Protein AF-0000000072588487 (afdb_homodimer)

Nearest PDB structures (foldseek):
  2af7-assembly1_A  TM=8.966E-01  e=2.565E-06  Methanothermobacter thermautotrophicus
  2af7-assembly1_F  TM=8.282E-01  e=1.168E-06  Methanothermobacter thermautotrophicus
  4g9q-assembly1_A  TM=7.204E-01  e=6.355E-03  Sinorhizobium meliloti 1021
  2qeu-assembly1_B  TM=5.763E-01  e=1.265E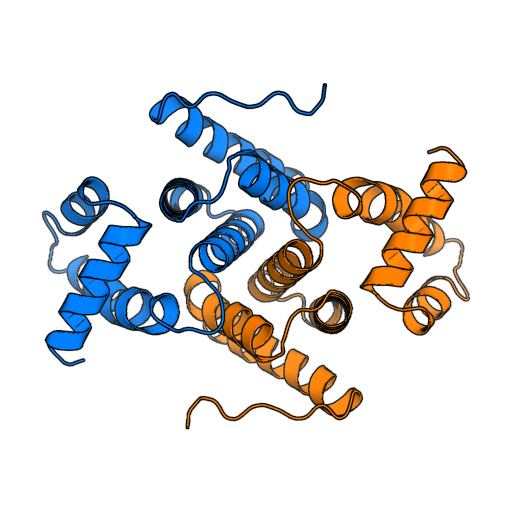-02  Paraburkholderia xenovorans LB400
  1vke-assembly1_A  TM=7.003E-01  e=1.629E-01  Thermotoga maritima MSB8

Radius of gyration: 19.4 Å; Cα contacts (8 Å, |Δi|>4): 344; chains: 2; bounding box: 48×56×44 Å

InterPro domains:
  IPR003779 Alkyl hydroperoxide reductase AhpD/CMD-like [PF02627] (36-118)
  IPR029032 AhpD-like [G3DSA:1.20.1290.10] (1-122)
  IPR029032 AhpD-like [SSF69118] (4-121)
  IPR052512 4-carboxymuconolactone decarboxylase/NDH-1 regulator [PTHR33570] (5-122)

Solvent-accessible surface area (backbone atoms only — not comparable to full-atom values): 13777 Å² total; per-residue (Å²): 130,55,69,67,44,44,53,50,4,49,51,44,42,30,59,38,57,30,61,68,53,49,52,55,70,66,43,88,60,44,90,78,53,38,61,55,55,51,46,41,36,47,61,39,29,36,36,62,70,62,49,71,70,52,56,64,31,60,51,26,50,26,49,40,26,26,26,32,44,70,62,39,53,75,61,33,36,53,38,49,54,16,15,43,63,45,66,42,48,70,57,36,52,47,45,45,42,58,50,28,29,81,79,45,31,57,69,29,22,53,50,38,50,53,36,50,48,53,46,38,59,76,67,65,57,85,75,82,72,75,89,104,131,55,69,68,44,43,53,50,3,50,52,45,41,29,60,36,58,30,62,70,52,49,52,56,71,65,42,89,60,44,91,77,52,37,61,55,56,50,47,42,36,46,62,40,28,36,36,65,70,62,48,70,70,53,55,65,34,59,51,26,49,26,49,42,25,26,26,32,45,70,62,38,52,75,63,34,38,53,38,50,54,17,16,45,64,44,67,42,49,71,57,37,52,47,47,45,42,57,50,28,29,79,80,44,31,58,69,30,22,54,51,40,50,53,35,49,48,52,48,38,60,75,68,65,57,84,77,83,73,75,88,105

pLDDT: mean 94.51, std 8.11, range [36.75, 98.94]

Structure (mmCIF, N/CA/C/O backbone):
data_AF-0000000072588487-model_v1
#
loop_
_entity.id
_entity.type
_entity.pdbx_description
1 polymer 'Carboxymuconolactone decarboxylase'
#
loop_
_atom_site.group_PDB
_atom_site.id
_atom_site.type_symbol
_atom_site.label_atom_id
_atom_site.label_alt_id
_atom_site.label_comp_id
_atom_site.label_asym_id
_atom_site.label_entity_id
_atom_site.label_seq_id
_atom_site.pdbx_PDB_ins_code
_atom_site.Cartn_x
_atom_site.Cartn_y
_atom_site.Cartn_z
_atom_site.occupancy
_atom_site.B_iso_or_equiv
_atom_site.auth_seq_id
_atom_site.auth_comp_id
_atom_site.auth_asym_id
_atom_site.auth_atom_id
_atom_site.pdbx_PDB_model_num
ATOM 1 N N . MET A 1 1 ? -20.844 16.938 9.508 1 68.81 1 MET A N 1
ATOM 2 C CA . MET A 1 1 ? -19.875 16.438 10.492 1 68.81 1 MET A CA 1
ATOM 3 C C . MET A 1 1 ? -20 17.219 11.797 1 68.81 1 MET A C 1
ATOM 5 O O . MET A 1 1 ? -20.031 18.453 11.789 1 68.81 1 MET A O 1
ATOM 9 N N . SER A 1 2 ? -20.156 16.484 12.875 1 80.38 2 SER A N 1
ATOM 10 C CA . SER A 1 2 ? -20.25 17.109 14.195 1 80.38 2 SER A CA 1
ATOM 11 C C . SER A 1 2 ? -18.938 17.781 14.578 1 80.38 2 SER A C 1
ATOM 13 O O . SER A 1 2 ? -17.891 17.531 13.969 1 80.38 2 SER A O 1
ATOM 15 N N . GLU A 1 3 ? -19.016 18.734 15.375 1 81.5 3 GLU A N 1
ATOM 16 C CA . GLU A 1 3 ? -17.812 19.375 15.914 1 81.5 3 GLU A CA 1
ATOM 17 C C . GLU A 1 3 ? -16.859 18.344 16.5 1 81.5 3 GLU A C 1
ATOM 19 O O . GLU A 1 3 ? -15.641 18.484 16.375 1 81.5 3 GLU A O 1
ATOM 24 N N . ALA A 1 4 ? -17.438 17.422 17.219 1 82.44 4 ALA A N 1
ATOM 25 C CA . ALA A 1 4 ? -16.641 16.359 17.812 1 82.44 4 ALA A CA 1
ATOM 26 C C . ALA A 1 4 ? -15.867 15.594 16.75 1 82.44 4 ALA A C 1
ATOM 28 O O . ALA A 1 4 ? -14.703 15.242 16.938 1 82.44 4 ALA A O 1
ATOM 29 N N . ASP A 1 5 ? -16.516 15.359 15.641 1 84.88 5 ASP A N 1
ATOM 30 C CA . ASP A 1 5 ? -15.883 14.664 14.531 1 84.88 5 ASP A CA 1
ATOM 31 C C . ASP A 1 5 ? -14.742 15.492 13.938 1 84.88 5 ASP A C 1
ATOM 33 O O . ASP A 1 5 ? -13.695 14.953 13.578 1 84.88 5 ASP A O 1
ATOM 37 N N . ARG A 1 6 ? -15.023 16.75 13.977 1 87.44 6 ARG A N 1
ATOM 38 C CA . ARG A 1 6 ? -14.008 17.656 13.445 1 87.44 6 ARG A CA 1
ATOM 39 C C . ARG A 1 6 ? -12.758 17.656 14.328 1 87.44 6 ARG A C 1
ATOM 41 O O . ARG A 1 6 ? -11.633 17.625 13.82 1 87.44 6 ARG A O 1
ATOM 48 N N . GLU A 1 7 ? -12.93 17.75 15.562 1 90.56 7 GLU A N 1
ATOM 49 C CA . GLU A 1 7 ? -11.82 17.766 16.516 1 90.56 7 GLU A CA 1
ATOM 50 C C . GLU A 1 7 ? -11.047 16.438 16.484 1 90.56 7 GLU A C 1
ATOM 52 O O . GLU A 1 7 ? -9.82 16.438 16.578 1 90.56 7 GLU A O 1
ATOM 57 N N . GLN A 1 8 ? -11.766 15.414 16.359 1 93.06 8 GLN A N 1
ATOM 58 C CA . GLN A 1 8 ? -11.117 14.109 16.312 1 93.06 8 GLN A CA 1
ATOM 59 C C . GLN A 1 8 ? -10.305 13.945 15.023 1 93.06 8 GLN A C 1
ATOM 61 O O . GLN A 1 8 ? -9.242 13.32 15.039 1 93.06 8 GLN A O 1
ATOM 66 N N . GLY A 1 9 ? -10.883 14.5 14 1 94.81 9 GLY A N 1
ATOM 67 C CA . GLY A 1 9 ? -10.141 14.484 12.75 1 94.81 9 GLY A CA 1
ATOM 68 C C . GLY A 1 9 ? -8.844 15.266 12.812 1 94.81 9 GLY A C 1
ATOM 69 O O . GLY A 1 9 ? -7.805 14.789 12.352 1 94.81 9 GLY A O 1
ATOM 70 N N . LYS A 1 10 ? -8.961 16.406 13.406 1 93.31 10 LYS A N 1
ATOM 71 C CA . LYS A 1 10 ? -7.766 17.234 13.578 1 93.31 10 LYS A CA 1
ATOM 72 C C . LYS A 1 10 ? -6.738 16.516 14.453 1 93.31 10 LYS A C 1
ATOM 74 O O . LYS A 1 10 ? -5.535 16.594 14.195 1 93.31 10 LYS A O 1
ATOM 79 N N . ALA A 1 11 ? -7.125 15.93 15.516 1 95.81 11 ALA A N 1
ATOM 80 C CA . ALA A 1 11 ? -6.238 15.211 16.422 1 95.81 11 ALA A CA 1
ATOM 81 C C . ALA A 1 11 ? -5.527 14.07 15.703 1 95.81 11 ALA A C 1
ATOM 83 O O . ALA A 1 11 ? -4.328 13.852 15.898 1 95.81 11 ALA A O 1
ATOM 84 N N . ARG A 1 12 ? -6.289 13.359 14.883 1 96.75 12 ARG A N 1
ATOM 85 C CA . ARG A 1 12 ? -5.707 12.25 14.125 1 96.75 12 ARG A CA 1
ATOM 86 C C . ARG A 1 12 ? -4.684 12.758 13.117 1 96.75 12 ARG A C 1
ATOM 88 O O . ARG A 1 12 ? -3.602 12.188 12.977 1 96.75 12 ARG A O 1
ATOM 95 N N . ARG A 1 13 ? -5.082 13.773 12.43 1 97.12 13 ARG A N 1
ATOM 96 C CA . ARG A 1 13 ? -4.156 14.375 11.484 1 97.12 13 ARG A CA 1
ATOM 97 C C . ARG A 1 13 ? -2.859 14.789 12.172 1 97.12 13 ARG A C 1
ATOM 99 O O . ARG A 1 13 ? -1.768 14.516 11.664 1 97.12 13 ARG A O 1
ATOM 106 N N . THR A 1 14 ? -2.963 15.398 13.312 1 96.56 14 THR A N 1
ATOM 107 C CA . THR A 1 14 ? -1.807 15.852 14.078 1 96.56 14 THR A CA 1
ATOM 108 C C . THR A 1 14 ? -0.963 14.664 14.539 1 96.56 14 THR A C 1
ATOM 110 O O . THR A 1 14 ? 0.268 14.719 14.5 1 96.56 14 THR A O 1
ATOM 113 N N . GLN A 1 15 ? -1.608 13.656 14.961 1 97 15 GLN A N 1
ATOM 114 C CA . GLN A 1 15 ? -0.914 12.445 15.391 1 97 15 GLN A CA 1
ATOM 115 C C . GLN A 1 15 ? -0.082 11.859 14.258 1 97 15 GLN A C 1
ATOM 117 O O . GLN A 1 15 ? 1.057 11.438 14.469 1 97 15 GLN A O 1
ATOM 122 N N . VAL A 1 16 ? -0.58 11.812 13.102 1 96.94 16 VAL A N 1
ATOM 123 C CA . VAL A 1 16 ? 0.06 11.164 11.961 1 96.94 16 VAL A CA 1
ATOM 124 C C . VAL A 1 16 ? 1.069 12.109 11.32 1 96.94 16 VAL A C 1
ATOM 126 O O . VAL A 1 16 ? 2.223 11.742 11.094 1 96.94 16 VAL A O 1
ATOM 129 N N . MET A 1 17 ? 0.646 13.32 11.086 1 96.31 17 MET A N 1
ATOM 130 C CA . MET A 1 17 ? 1.438 14.211 10.234 1 96.31 17 MET A CA 1
ATOM 131 C C . MET A 1 17 ? 2.35 15.094 11.078 1 96.31 17 MET A C 1
ATOM 133 O O . MET A 1 17 ? 3.283 15.703 10.555 1 96.31 17 MET A O 1
ATOM 137 N N . GLY A 1 18 ? 2.031 15.344 12.406 1 95.69 18 GLY A N 1
ATOM 138 C CA . GLY A 1 18 ? 2.82 16.188 13.289 1 95.69 18 GLY A CA 1
ATOM 139 C C . GLY A 1 18 ? 2.248 17.578 13.453 1 95.69 18 GLY A C 1
ATOM 140 O O . GLY A 1 18 ? 1.646 18.125 12.523 1 95.69 18 GLY A O 1
ATOM 141 N N . ASP A 1 19 ? 2.566 18.141 14.578 1 95.25 19 ASP A N 1
ATOM 142 C CA . ASP A 1 19 ? 2.006 19.438 14.953 1 95.25 19 ASP A CA 1
ATOM 143 C C . ASP A 1 19 ? 2.441 20.531 13.984 1 95.25 19 ASP A C 1
ATOM 145 O O . ASP A 1 19 ? 1.614 21.312 13.508 1 95.25 19 ASP A O 1
ATOM 149 N N . ALA A 1 20 ? 3.686 20.594 13.719 1 93.38 20 ALA A N 1
ATOM 150 C CA . ALA A 1 20 ? 4.227 21.672 12.891 1 93.38 20 ALA A CA 1
ATOM 151 C C . ALA A 1 20 ? 3.611 21.656 11.5 1 93.38 20 ALA A C 1
ATOM 153 O O . ALA A 1 20 ? 3.256 22.703 10.961 1 93.38 20 ALA A O 1
ATOM 154 N N . PHE A 1 21 ? 3.51 20.516 10.977 1 92.06 21 PHE A N 1
ATOM 155 C CA . PHE A 1 21 ? 2.914 20.391 9.648 1 92.06 21 PHE A CA 1
ATOM 156 C C . PHE A 1 21 ? 1.468 20.859 9.656 1 92.06 21 PHE A C 1
ATOM 158 O O . PHE A 1 21 ? 1.06 21.641 8.789 1 92.06 21 PHE A O 1
ATOM 165 N N . VAL A 1 22 ? 0.685 20.375 10.633 1 93.75 22 VAL A N 1
ATOM 166 C CA . VAL A 1 22 ? -0.737 20.703 10.688 1 93.75 22 VAL A CA 1
ATOM 167 C C . VAL A 1 22 ? -0.917 22.203 10.883 1 93.75 22 VAL A C 1
ATOM 169 O O . VAL A 1 22 ? -1.786 22.812 10.258 1 93.75 22 VAL A O 1
ATOM 172 N N . GLU A 1 23 ? -0.152 22.766 11.719 1 92.94 23 GLU A N 1
ATOM 173 C CA . GLU A 1 23 ? -0.205 24.219 11.93 1 92.94 23 GLU A CA 1
ATOM 174 C C . GLU A 1 23 ? 0.058 24.969 10.633 1 92.94 23 GLU A C 1
ATOM 176 O O . GLU A 1 23 ? -0.642 25.938 10.32 1 92.94 23 GLU A O 1
ATOM 181 N N . ARG A 1 24 ? 1.016 24.578 9.969 1 91.12 24 ARG A N 1
ATOM 182 C CA . ARG A 1 24 ? 1.352 25.234 8.703 1 91.12 24 ARG A CA 1
ATOM 183 C C . ARG A 1 24 ? 0.234 25.047 7.68 1 91.12 24 ARG A C 1
ATOM 185 O O . ARG A 1 24 ? -0.122 25.984 6.969 1 91.12 24 ARG A O 1
ATOM 192 N N . ALA A 1 25 ? -0.268 23.844 7.574 1 89.56 25 ALA A N 1
ATOM 193 C CA . ALA A 1 25 ? -1.321 23.516 6.613 1 89.56 25 ALA A CA 1
ATOM 194 C C . ALA A 1 25 ? -2.584 24.328 6.898 1 89.56 25 ALA A C 1
ATOM 196 O O . ALA A 1 25 ? -3.322 24.688 5.977 1 89.56 25 ALA A O 1
ATOM 197 N N . MET A 1 26 ? -2.773 24.672 8.148 1 90.44 26 MET A N 1
ATOM 198 C CA . MET A 1 26 ? -4.016 25.312 8.555 1 90.44 26 MET A CA 1
ATOM 199 C C . MET A 1 26 ? -3.816 26.812 8.719 1 90.44 26 MET A C 1
ATOM 201 O O . MET A 1 26 ? -4.777 27.547 8.961 1 90.44 26 MET A O 1
ATOM 205 N N . SER A 1 27 ? -2.602 27.109 8.438 1 88.88 27 SER A N 1
ATOM 206 C CA . SER A 1 27 ? -2.307 28.531 8.578 1 88.88 27 SER A CA 1
ATOM 207 C C . SER A 1 27 ? -2.541 29.281 7.27 1 88.88 27 SER A C 1
ATOM 209 O O . SER A 1 27 ? -2.348 28.719 6.188 1 88.88 27 SER A O 1
ATOM 211 N N . ASP A 1 28 ? -3.016 30.438 7.305 1 88.12 28 ASP A N 1
ATOM 212 C CA . ASP A 1 28 ? -3.127 31.391 6.203 1 88.12 28 ASP A CA 1
ATOM 213 C C . ASP A 1 28 ? -4.02 30.844 5.09 1 88.12 28 ASP A C 1
ATOM 215 O O . ASP A 1 28 ? -3.711 31 3.908 1 88.12 28 ASP A O 1
ATOM 219 N N . LEU A 1 29 ? -4.906 30.047 5.461 1 91.94 29 LEU A N 1
ATOM 220 C CA . LEU A 1 29 ? -5.887 29.578 4.484 1 91.94 29 LEU A CA 1
ATOM 221 C C . LEU A 1 29 ? -6.723 30.734 3.957 1 91.94 29 LEU A C 1
ATOM 223 O O . LEU A 1 29 ? -7.047 31.672 4.703 1 91.94 29 LEU A O 1
ATOM 227 N N . ASP A 1 30 ? -7.008 30.641 2.605 1 94.81 30 ASP A N 1
ATOM 228 C CA . ASP A 1 30 ? -7.902 31.609 1.993 1 94.81 30 ASP A CA 1
ATOM 229 C C . ASP A 1 30 ? -9.156 30.938 1.44 1 94.81 30 ASP A C 1
ATOM 231 O O . ASP A 1 30 ? -9.383 29.75 1.677 1 94.81 30 ASP A O 1
ATOM 235 N N . GLY A 1 31 ? -9.984 31.828 0.808 1 94.44 31 GLY A N 1
ATOM 236 C CA . GLY A 1 31 ? -11.258 31.328 0.322 1 94.44 31 GLY A CA 1
ATOM 237 C C . GLY A 1 31 ? -11.117 30.234 -0.723 1 94.44 31 GLY A C 1
ATOM 238 O O . GLY A 1 31 ? -12.055 29.469 -0.968 1 94.44 31 GLY A O 1
ATOM 239 N N . PHE A 1 32 ? -10.008 30.203 -1.312 1 95.69 32 PHE A N 1
ATOM 240 C CA . PHE A 1 32 ? -9.766 29.188 -2.322 1 95.69 32 PHE A CA 1
ATOM 241 C C . PHE A 1 32 ? -9.273 27.891 -1.677 1 95.69 32 PHE A C 1
ATOM 243 O O . PHE A 1 32 ? -9.727 26.812 -2.029 1 95.69 32 PHE A O 1
ATOM 250 N N . SER A 1 33 ? -8.367 27.938 -0.734 1 94.62 33 SER A N 1
ATOM 251 C CA . SER A 1 33 ? -7.711 26.766 -0.17 1 94.62 33 SER A CA 1
ATOM 252 C C . SER A 1 33 ? -8.484 26.219 1.029 1 94.62 33 SER A C 1
ATOM 254 O O . SER A 1 33 ? -8.391 25.031 1.35 1 94.62 33 SER A O 1
ATOM 256 N N . ARG A 1 34 ? -9.188 26.922 1.646 1 94.88 34 ARG A N 1
ATOM 257 C CA . ARG A 1 34 ? -9.875 26.547 2.877 1 94.88 34 ARG A CA 1
ATOM 258 C C . ARG A 1 34 ? -10.836 25.391 2.635 1 94.88 34 ARG A C 1
ATOM 260 O O . ARG A 1 34 ? -10.852 24.4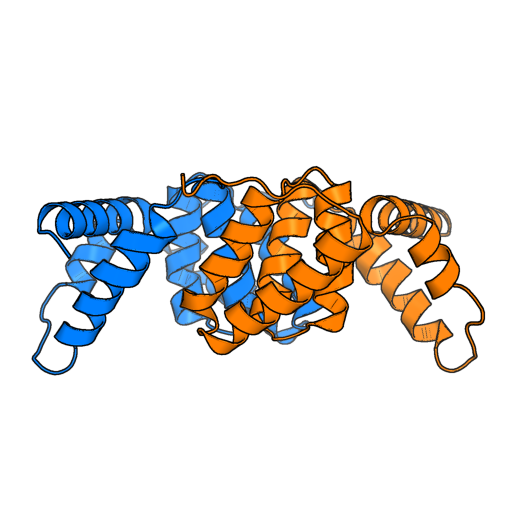22 3.396 1 94.88 34 ARG A O 1
ATOM 267 N N . PRO A 1 35 ? -11.633 25.453 1.561 1 94.31 35 PRO A N 1
ATOM 268 C CA . PRO A 1 35 ? -12.562 24.344 1.371 1 94.31 35 PRO A CA 1
ATOM 269 C C . PRO A 1 35 ? -11.859 23 1.235 1 94.31 35 PRO A C 1
ATOM 271 O O . PRO A 1 35 ? -12.375 21.969 1.693 1 94.31 35 PRO A O 1
ATOM 274 N N . LEU A 1 36 ? -10.727 22.984 0.61 1 95.06 36 LEU A N 1
ATOM 275 C CA . LEU A 1 36 ? -9.984 21.734 0.466 1 95.06 36 LEU A CA 1
ATOM 276 C C . LEU A 1 36 ? -9.523 21.219 1.824 1 95.06 36 LEU A C 1
ATOM 278 O O . LEU A 1 36 ? -9.711 20.031 2.143 1 95.06 36 LEU A O 1
ATOM 282 N N . GLN A 1 37 ? -8.906 22.031 2.541 1 94.56 37 GLN A N 1
ATOM 283 C CA . GLN A 1 37 ? -8.406 21.609 3.842 1 94.56 37 GLN A CA 1
ATOM 284 C C . GLN A 1 37 ? -9.547 21.172 4.754 1 94.56 37 GLN A C 1
ATOM 286 O O . GLN A 1 37 ? -9.406 20.203 5.508 1 94.56 37 GLN A O 1
ATOM 291 N N . ASP A 1 38 ? -10.633 21.812 4.648 1 92.69 38 ASP A N 1
ATOM 292 C CA . ASP A 1 38 ? -11.82 21.406 5.398 1 92.69 38 ASP A CA 1
ATOM 293 C C . ASP A 1 38 ? -12.297 20.031 4.965 1 92.69 38 ASP A C 1
ATOM 295 O O . ASP A 1 38 ? -12.641 19.188 5.805 1 92.69 38 ASP A O 1
ATOM 299 N N . TRP A 1 39 ? -12.344 19.875 3.729 1 93.5 39 TRP A N 1
ATOM 300 C CA . TRP A 1 39 ? -12.758 18.578 3.182 1 93.5 39 TRP A CA 1
ATOM 301 C C . TRP A 1 39 ? -11.828 17.469 3.648 1 93.5 39 TRP A C 1
ATOM 303 O O . TRP A 1 39 ? -12.289 16.406 4.09 1 93.5 39 TRP A O 1
ATOM 313 N N . LEU A 1 40 ? -10.547 17.656 3.57 1 95 40 LEU A N 1
ATOM 314 C CA . LEU A 1 40 ? -9.562 16.656 4.004 1 95 40 LEU A CA 1
ATOM 315 C C . LEU A 1 40 ? -9.742 16.328 5.48 1 95 40 LEU A C 1
ATOM 317 O O . LEU A 1 40 ? -9.742 15.156 5.863 1 95 40 LEU A O 1
ATOM 321 N N . 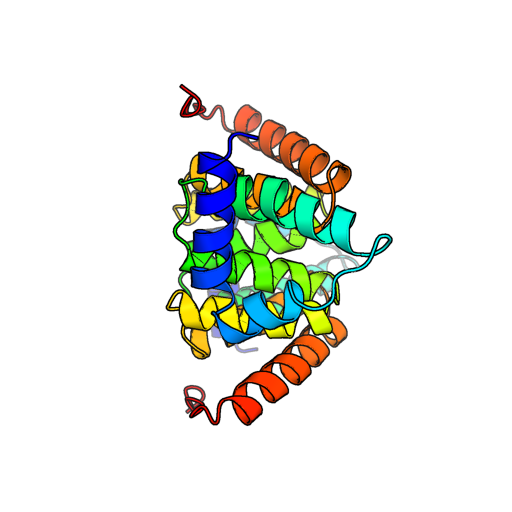ASN A 1 41 ? -9.844 17.312 6.246 1 93.5 41 ASN A N 1
ATOM 322 C CA . ASN A 1 41 ? -10.008 17.094 7.684 1 93.5 41 ASN A CA 1
ATOM 323 C C . ASN A 1 41 ? -11.25 16.266 7.992 1 93.5 41 ASN A C 1
ATOM 325 O O . ASN A 1 41 ? -11.203 15.367 8.844 1 93.5 41 ASN A O 1
ATOM 329 N N . GLU A 1 42 ? -12.227 16.562 7.285 1 92.94 42 GLU A N 1
ATOM 330 C CA . GLU A 1 42 ? -13.492 15.891 7.551 1 92.94 42 GLU A CA 1
ATOM 331 C C . GLU A 1 42 ? -13.5 14.484 6.949 1 92.94 42 GLU A C 1
ATOM 333 O O . GLU A 1 42 ? -13.836 13.516 7.633 1 92.94 42 GLU A O 1
ATOM 338 N N . HIS A 1 43 ? -13.102 14.367 5.703 1 92.69 43 HIS A N 1
ATOM 339 C CA . HIS A 1 43 ? -13.414 13.156 4.957 1 92.69 43 HIS A CA 1
ATOM 340 C C . HIS A 1 43 ? -12.203 12.227 4.895 1 92.69 43 HIS A C 1
ATOM 342 O O . HIS A 1 43 ? -12.344 11.031 4.629 1 92.69 43 HIS A O 1
ATOM 348 N N . ALA A 1 44 ? -11.055 12.734 5.137 1 96.06 44 ALA A N 1
ATOM 349 C CA . ALA A 1 44 ? -9.883 11.875 5.203 1 96.06 44 ALA A CA 1
ATOM 350 C C . ALA A 1 44 ? -9.5 11.578 6.652 1 96.06 44 ALA A C 1
ATOM 352 O O . ALA A 1 44 ? -9.672 10.453 7.125 1 96.06 44 ALA A O 1
ATOM 353 N N . TRP A 1 45 ? -9.203 12.641 7.344 1 97.06 45 TRP A N 1
ATOM 354 C CA . TRP A 1 45 ? -8.641 12.492 8.68 1 97.06 45 TRP A CA 1
ATOM 355 C C . TRP A 1 45 ? -9.742 12.195 9.695 1 97.06 45 TRP A C 1
ATOM 357 O O . TRP A 1 45 ? -9.523 11.461 10.664 1 97.06 45 TRP A O 1
ATOM 367 N N . GLY A 1 46 ? -10.891 12.711 9.492 1 95.12 46 GLY A N 1
ATOM 368 C CA . GLY A 1 46 ? -12.016 12.492 10.383 1 95.12 46 GLY A CA 1
ATOM 369 C C . GLY A 1 46 ? -12.82 11.25 10.047 1 95.12 46 GLY A C 1
ATOM 370 O O . GLY A 1 46 ? -13.742 10.883 10.773 1 95.12 46 GLY A O 1
ATOM 371 N N . SER A 1 47 ? -12.516 10.555 9.008 1 94.19 47 SER A N 1
ATOM 372 C CA . SER A 1 47 ? -13.281 9.398 8.555 1 94.19 47 SER A CA 1
ATOM 373 C C . SER A 1 47 ? -12.383 8.18 8.383 1 94.19 47 SER A C 1
ATOM 375 O O . SER A 1 47 ? -12.07 7.484 9.352 1 94.19 47 SER A O 1
ATOM 377 N N . THR A 1 48 ? -11.75 8.008 7.184 1 94.81 48 THR A N 1
ATOM 378 C CA . THR A 1 48 ? -11.023 6.781 6.875 1 94.81 48 THR A CA 1
ATOM 379 C C . THR A 1 48 ? -9.828 6.605 7.805 1 94.81 48 THR A C 1
ATOM 381 O O . THR A 1 48 ? -9.539 5.492 8.242 1 94.81 48 THR A O 1
ATOM 384 N N . TRP A 1 49 ? -9.148 7.613 8.148 1 97.5 49 TRP A N 1
ATOM 385 C CA . TRP A 1 49 ? -7.953 7.531 8.984 1 97.5 49 TRP A CA 1
ATOM 386 C C . TRP A 1 49 ? -8.32 7.195 10.422 1 97.5 49 TRP A C 1
ATOM 388 O O . TRP A 1 49 ? -7.453 6.848 11.227 1 97.5 49 TRP A O 1
ATOM 398 N N . ARG A 1 50 ? -9.547 7.254 10.766 1 95.62 50 ARG A N 1
ATOM 399 C CA . ARG A 1 50 ? -9.977 6.945 12.125 1 95.62 50 ARG A CA 1
ATOM 400 C C . ARG A 1 50 ? -10.555 5.535 12.211 1 95.62 50 ARG A C 1
ATOM 402 O O . ARG A 1 50 ? -10.852 5.047 13.305 1 95.62 50 ARG A O 1
ATOM 409 N N . ARG A 1 51 ? -10.797 4.957 11.109 1 94.88 51 ARG A N 1
ATOM 410 C CA . ARG A 1 51 ? -11.375 3.621 11.109 1 94.88 51 ARG A CA 1
ATOM 411 C C . ARG A 1 51 ? -10.414 2.604 11.719 1 94.88 51 ARG A C 1
ATOM 413 O O . ARG A 1 51 ? -9.195 2.725 11.57 1 94.88 51 ARG A O 1
ATOM 420 N N . GLY A 1 52 ? -11.016 1.623 12.297 1 94.38 52 GLY A N 1
ATOM 421 C CA . GLY A 1 52 ? -10.234 0.49 12.766 1 94.38 52 GLY A CA 1
ATOM 422 C C . GLY A 1 52 ? -10.008 -0.559 11.688 1 94.38 52 GLY A C 1
ATOM 423 O O . GLY A 1 52 ? -10.164 -0.28 10.5 1 94.38 52 GLY A O 1
ATOM 424 N N . GLY A 1 53 ? -9.562 -1.819 12.133 1 94.44 53 GLY A N 1
ATOM 425 C CA . GLY A 1 53 ? -9.328 -2.916 11.211 1 94.44 53 GLY A CA 1
ATOM 426 C C . GLY A 1 53 ? -7.863 -3.102 10.859 1 94.44 53 GLY A C 1
ATOM 427 O O . GLY A 1 53 ? -7.402 -4.227 10.664 1 94.44 53 GLY A O 1
ATOM 428 N N . ILE A 1 54 ? -7.211 -1.965 10.641 1 96.44 54 ILE A N 1
ATOM 429 C CA . ILE A 1 54 ? -5.758 -2.01 10.547 1 96.44 54 ILE A CA 1
ATOM 430 C C . ILE A 1 54 ? -5.148 -0.942 11.445 1 96.44 54 ILE A C 1
ATOM 432 O O . ILE A 1 54 ? -5.758 0.104 11.688 1 96.44 54 ILE A O 1
ATOM 436 N N . ASP A 1 55 ? -3.984 -1.243 11.992 1 97.75 55 ASP A N 1
ATOM 437 C CA . ASP A 1 55 ? -3.332 -0.273 12.867 1 97.75 55 ASP A CA 1
ATOM 438 C C . ASP A 1 55 ? -2.732 0.876 12.062 1 97.75 55 ASP A C 1
ATOM 440 O O . ASP A 1 55 ? -2.619 0.79 10.836 1 97.75 55 ASP A O 1
ATOM 444 N N . LEU A 1 56 ? -2.324 1.933 12.719 1 98.19 56 LEU A N 1
ATOM 445 C CA . LEU A 1 56 ? -1.87 3.154 12.062 1 98.19 56 LEU A CA 1
ATOM 446 C C . LEU A 1 56 ? -0.573 2.91 11.305 1 98.19 56 LEU A C 1
ATOM 448 O O . LEU A 1 56 ? -0.352 3.502 10.242 1 98.19 56 LEU A O 1
ATOM 452 N N . LYS A 1 57 ? 0.316 2.1 11.867 1 98.56 57 LYS A N 1
ATOM 453 C CA . LYS A 1 57 ? 1.571 1.805 11.18 1 98.56 57 LYS A CA 1
ATOM 454 C C . LYS A 1 57 ? 1.317 1.148 9.828 1 98.56 57 LYS A C 1
ATOM 456 O O . LYS A 1 57 ? 1.855 1.587 8.812 1 98.56 57 LYS A O 1
ATOM 461 N N . THR A 1 58 ? 0.46 0.129 9.828 1 98.69 58 THR A N 1
ATOM 462 C CA . THR A 1 58 ? 0.127 -0.569 8.594 1 98.69 58 THR A CA 1
ATOM 463 C C . THR A 1 58 ? -0.582 0.366 7.617 1 98.69 58 THR A C 1
ATOM 465 O O . THR A 1 58 ? -0.292 0.358 6.418 1 98.69 58 THR A O 1
ATOM 468 N N . ARG A 1 59 ? -1.484 1.167 8.133 1 98.81 59 ARG A N 1
ATOM 469 C CA . ARG A 1 59 ? -2.189 2.123 7.289 1 98.81 59 ARG A CA 1
ATOM 470 C C . ARG A 1 59 ? -1.213 3.094 6.629 1 98.81 59 ARG A C 1
ATOM 472 O O . ARG A 1 59 ? -1.33 3.387 5.438 1 98.81 59 ARG A O 1
ATOM 479 N N . SER A 1 60 ? -0.269 3.566 7.371 1 98.88 60 SER A N 1
ATOM 480 C CA . SER A 1 60 ? 0.738 4.48 6.84 1 98.88 60 SER A CA 1
ATOM 481 C C . SER A 1 60 ? 1.597 3.799 5.781 1 98.88 60 SER A C 1
ATOM 483 O O . SER A 1 60 ? 1.912 4.398 4.75 1 98.88 60 SER A O 1
ATOM 485 N N . LEU A 1 61 ? 1.987 2.559 6.059 1 98.88 61 LEU A N 1
ATOM 486 C CA . LEU A 1 61 ? 2.793 1.835 5.082 1 98.88 61 LEU A CA 1
ATOM 487 C C . LEU A 1 61 ? 2.021 1.638 3.779 1 98.88 61 LEU A C 1
ATOM 489 O O . LEU A 1 61 ? 2.58 1.793 2.691 1 98.88 61 LEU A O 1
ATOM 493 N N . CYS A 1 62 ? 0.755 1.318 3.852 1 98.88 62 CYS A N 1
ATOM 494 C CA . CYS A 1 62 ? -0.085 1.188 2.666 1 98.88 62 CYS A CA 1
ATOM 495 C C . CYS A 1 62 ? -0.207 2.518 1.935 1 98.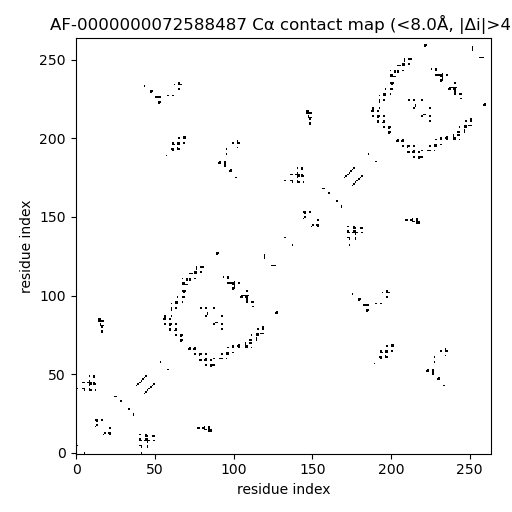88 62 CYS A C 1
ATOM 497 O O . CYS A 1 62 ? -0.237 2.555 0.703 1 98.88 62 CYS A O 1
ATOM 499 N N . THR A 1 63 ? -0.339 3.613 2.686 1 98.88 63 THR A N 1
ATOM 500 C CA . THR A 1 63 ? -0.387 4.941 2.082 1 98.88 63 THR A CA 1
ATOM 501 C C . THR A 1 63 ? 0.885 5.219 1.285 1 98.88 63 THR A C 1
ATOM 503 O O . THR A 1 63 ? 0.82 5.645 0.13 1 98.88 63 THR A O 1
ATOM 506 N N . CYS A 1 64 ? 2.035 4.902 1.914 1 98.94 64 CYS A N 1
ATOM 507 C CA . CYS A 1 6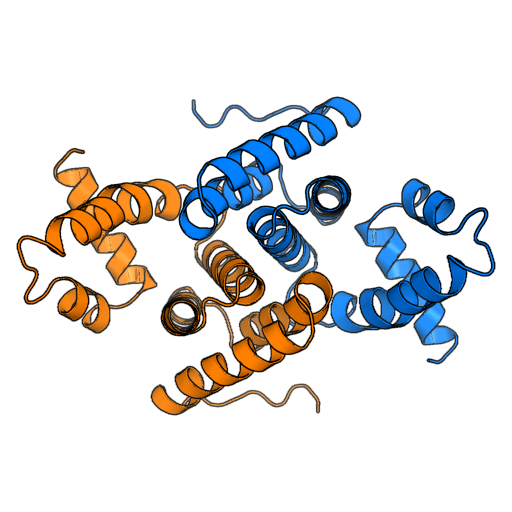4 ? 3.311 5.094 1.232 1 98.94 64 CYS A CA 1
ATOM 508 C C . CYS A 1 64 ? 3.387 4.246 -0.032 1 98.94 64 CYS A C 1
ATOM 510 O O . CYS A 1 64 ? 3.883 4.703 -1.062 1 98.94 64 CYS A O 1
ATOM 512 N N . ALA A 1 65 ? 2.908 3.039 0.075 1 98.88 65 ALA A N 1
ATOM 513 C CA . ALA A 1 65 ? 2.883 2.146 -1.081 1 98.88 65 ALA A CA 1
ATOM 514 C C . ALA A 1 65 ? 2.078 2.754 -2.227 1 98.88 65 ALA A C 1
ATOM 516 O O . ALA A 1 65 ? 2.537 2.777 -3.371 1 98.88 65 ALA A O 1
ATOM 517 N N . MET A 1 66 ? 0.89 3.262 -1.937 1 98.88 66 MET A N 1
ATOM 518 C CA . MET A 1 66 ? 0.036 3.857 -2.961 1 98.88 66 MET A CA 1
ATOM 519 C C . MET A 1 66 ? 0.704 5.078 -3.584 1 98.88 66 MET A C 1
ATOM 521 O O . MET A 1 66 ? 0.716 5.23 -4.805 1 98.88 66 MET A O 1
ATOM 525 N N . LEU A 1 67 ? 1.23 5.914 -2.762 1 98.88 67 LEU A N 1
ATOM 526 C CA . LEU A 1 67 ? 1.812 7.168 -3.229 1 98.88 67 LEU A CA 1
ATOM 527 C C . LEU A 1 67 ? 3.053 6.906 -4.078 1 98.88 67 LEU A C 1
ATOM 529 O O . LEU A 1 67 ? 3.283 7.594 -5.074 1 98.88 67 LEU A O 1
ATOM 533 N N . ALA A 1 68 ? 3.861 5.926 -3.67 1 98.81 68 ALA A N 1
ATOM 534 C CA . ALA A 1 68 ? 5.012 5.535 -4.48 1 98.81 68 ALA A CA 1
ATOM 535 C C . ALA A 1 68 ? 4.566 5.016 -5.844 1 98.81 68 ALA A C 1
ATOM 537 O O . ALA A 1 68 ? 5.117 5.406 -6.875 1 98.81 68 ALA A O 1
ATOM 538 N N . ALA A 1 69 ? 3.615 4.188 -5.836 1 98.62 69 ALA A N 1
ATOM 539 C CA . ALA A 1 69 ? 3.135 3.578 -7.074 1 98.62 69 ALA A CA 1
ATOM 540 C C . ALA A 1 69 ? 2.555 4.629 -8.016 1 98.62 69 ALA A C 1
ATOM 542 O O . ALA A 1 69 ? 2.68 4.52 -9.234 1 98.62 69 ALA A O 1
ATOM 543 N N . LEU A 1 70 ? 1.937 5.656 -7.477 1 98.38 70 LEU A N 1
ATOM 544 C CA . LEU A 1 70 ? 1.25 6.684 -8.25 1 98.38 70 LEU A CA 1
ATOM 545 C C . LEU A 1 70 ? 2.213 7.797 -8.648 1 98.38 70 LEU A C 1
ATOM 547 O O . LEU A 1 70 ? 1.852 8.688 -9.414 1 98.38 70 LEU A O 1
ATOM 551 N N . GLY A 1 71 ? 3.396 7.828 -8.07 1 97.81 71 GLY A N 1
ATOM 552 C CA . GLY A 1 71 ? 4.379 8.859 -8.375 1 97.81 71 GLY A CA 1
ATOM 553 C C . GLY A 1 71 ? 4.051 10.195 -7.742 1 97.81 71 GLY A C 1
ATOM 554 O O . GLY A 1 71 ? 4.262 11.242 -8.359 1 97.81 71 GLY A O 1
ATOM 555 N N . ARG A 1 72 ? 3.447 10.141 -6.547 1 97.69 72 ARG A N 1
ATOM 556 C CA . ARG A 1 72 ? 3.115 11.359 -5.82 1 97.69 72 ARG A CA 1
ATOM 557 C C . ARG A 1 72 ? 4.211 11.711 -4.816 1 97.69 72 ARG A C 1
ATOM 559 O O . ARG A 1 72 ? 3.994 11.648 -3.605 1 97.69 72 ARG A O 1
ATOM 566 N N . GLY A 1 73 ? 5.289 12.211 -5.293 1 96.56 73 GLY A N 1
ATOM 567 C CA . GLY A 1 73 ? 6.516 12.352 -4.527 1 96.56 73 GLY A CA 1
ATOM 568 C C . GLY A 1 73 ? 6.406 13.359 -3.398 1 96.56 73 GLY A C 1
ATOM 569 O O . GLY A 1 73 ? 6.84 13.094 -2.275 1 96.56 73 GLY A O 1
ATOM 570 N N . HIS A 1 74 ? 5.887 14.5 -3.693 1 95.44 74 HIS A N 1
ATOM 571 C CA . HIS A 1 74 ? 5.758 15.531 -2.67 1 95.44 74 HIS A CA 1
ATOM 572 C C . HIS A 1 74 ? 4.887 15.047 -1.513 1 95.44 74 HIS A C 1
ATOM 574 O O . HIS A 1 74 ? 5.238 15.234 -0.346 1 95.44 74 HIS A O 1
ATOM 580 N N . GLU A 1 75 ? 3.768 14.438 -1.83 1 97.56 75 GLU A N 1
ATOM 581 C CA . GLU A 1 75 ? 2.889 13.883 -0.804 1 97.56 75 GLU A CA 1
ATOM 582 C C . GLU A 1 75 ? 3.559 12.727 -0.07 1 97.56 75 GLU A C 1
ATOM 584 O O . GLU A 1 75 ? 3.387 12.57 1.141 1 97.56 75 GLU A O 1
ATOM 589 N N . LEU A 1 76 ? 4.328 11.953 -0.82 1 98.69 76 LEU A N 1
ATOM 590 C CA . LEU A 1 76 ? 5 10.797 -0.236 1 98.69 76 LEU A CA 1
ATOM 591 C C . LEU A 1 76 ? 5.93 11.219 0.894 1 98.69 76 LEU A C 1
ATOM 593 O O . LEU A 1 76 ? 6 10.555 1.93 1 98.69 76 LEU A O 1
ATOM 597 N N . LYS A 1 77 ? 6.625 12.352 0.773 1 98.38 77 LYS A N 1
ATOM 598 C CA . LYS A 1 77 ? 7.527 12.812 1.823 1 98.38 77 LYS A CA 1
ATOM 599 C C . LYS A 1 77 ? 6.781 13.008 3.143 1 98.38 77 LYS A C 1
ATOM 601 O O . LYS A 1 77 ? 7.246 12.555 4.191 1 98.38 77 LYS A O 1
ATOM 606 N N . GLY A 1 78 ? 5.656 13.648 3.104 1 97.81 78 GLY A N 1
ATOM 607 C CA . GLY A 1 78 ? 4.855 13.844 4.301 1 97.81 78 GLY A CA 1
ATOM 608 C C . GLY A 1 78 ? 4.395 12.539 4.926 1 97.81 78 GLY A C 1
ATOM 609 O O . GLY A 1 78 ? 4.402 12.391 6.148 1 97.81 78 GLY A O 1
ATOM 610 N N . HIS A 1 79 ? 4.035 11.602 4.137 1 98.75 79 HIS A N 1
ATOM 611 C CA . HIS A 1 79 ? 3.482 10.359 4.664 1 98.75 79 HIS A CA 1
ATOM 612 C C . HIS A 1 79 ? 4.59 9.406 5.102 1 98.75 79 HIS A C 1
ATOM 614 O O . HIS A 1 79 ? 4.352 8.492 5.895 1 98.75 79 HIS A O 1
ATOM 620 N N . ILE A 1 80 ? 5.805 9.57 4.578 1 98.75 80 ILE A N 1
ATOM 621 C CA . ILE A 1 80 ? 6.941 8.859 5.164 1 98.75 80 ILE A CA 1
ATOM 622 C C . ILE A 1 80 ? 7.16 9.336 6.598 1 98.75 80 ILE A C 1
ATOM 624 O O . ILE A 1 80 ? 7.328 8.523 7.508 1 98.75 80 ILE A O 1
ATOM 628 N N . ARG A 1 81 ? 7.141 10.656 6.84 1 98.44 81 ARG A N 1
ATOM 629 C CA . ARG A 1 81 ? 7.207 11.18 8.203 1 98.44 81 ARG A CA 1
ATOM 630 C C . ARG A 1 81 ? 6.066 10.633 9.055 1 98.44 81 ARG A C 1
ATOM 632 O O . ARG A 1 81 ? 6.27 10.266 10.211 1 98.44 81 ARG A O 1
ATOM 639 N N . GLY A 1 82 ? 4.883 10.633 8.461 1 98.38 82 GLY A N 1
ATOM 640 C CA . GLY A 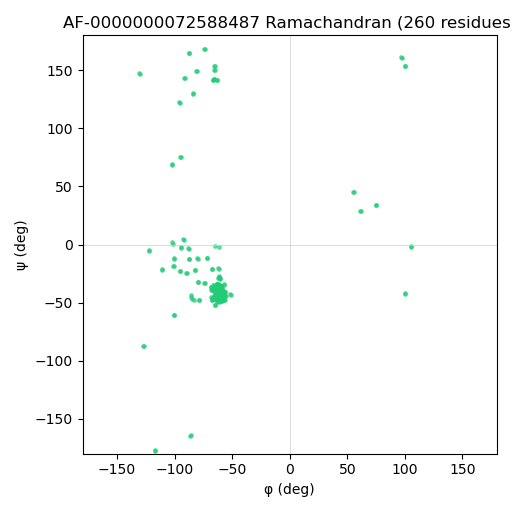1 82 ? 3.73 10.078 9.156 1 98.38 82 GLY A CA 1
ATOM 641 C C . GLY A 1 82 ? 3.914 8.625 9.555 1 98.38 82 GLY A C 1
ATOM 642 O O . GLY A 1 82 ? 3.537 8.227 10.656 1 98.38 82 GLY A O 1
ATOM 643 N N . ALA A 1 83 ? 4.465 7.836 8.609 1 98.75 83 ALA A N 1
ATOM 644 C CA . ALA A 1 83 ? 4.734 6.434 8.898 1 98.75 83 ALA A CA 1
ATOM 645 C C . ALA A 1 83 ? 5.707 6.289 10.07 1 98.75 83 ALA A C 1
ATOM 647 O O . ALA A 1 83 ? 5.508 5.453 10.953 1 98.75 83 ALA A O 1
ATOM 648 N N . LEU A 1 84 ? 6.746 7.09 10.07 1 98.44 84 LEU A N 1
ATOM 649 C CA . LEU A 1 84 ? 7.699 7.102 11.172 1 98.44 84 LEU A CA 1
ATOM 650 C C . LEU A 1 84 ? 7.012 7.469 12.484 1 98.44 84 LEU A C 1
ATOM 652 O O . LEU A 1 84 ? 7.215 6.812 13.508 1 98.44 84 LEU A O 1
ATOM 656 N N . ASN A 1 85 ? 6.156 8.461 12.492 1 98.06 85 ASN A N 1
ATOM 657 C CA . ASN A 1 85 ? 5.41 8.883 13.672 1 98.06 85 ASN A CA 1
ATOM 658 C C . ASN A 1 85 ? 4.516 7.77 14.203 1 98.06 85 ASN A C 1
ATOM 660 O O . ASN A 1 85 ? 4.27 7.684 15.406 1 98.06 85 ASN A O 1
ATOM 664 N N . ASN A 1 86 ? 4.098 6.922 13.273 1 98.25 86 ASN A N 1
ATOM 665 C CA . ASN A 1 86 ? 3.188 5.844 13.648 1 98.25 86 ASN A CA 1
ATOM 666 C C . ASN A 1 86 ? 3.945 4.57 14 1 98.25 86 ASN A C 1
ATOM 668 O O . ASN A 1 86 ? 3.342 3.508 14.164 1 98.25 86 ASN A O 1
ATOM 672 N N . GLY A 1 87 ? 5.293 4.645 14.008 1 98 87 GLY A N 1
ATOM 673 C CA . GLY A 1 87 ? 6.07 3.543 14.555 1 98 87 GLY A CA 1
ATOM 674 C C . GLY A 1 87 ? 6.738 2.701 13.484 1 98 87 GLY A C 1
ATOM 675 O O . GLY A 1 87 ? 7.402 1.709 13.789 1 98 87 GLY A O 1
ATOM 676 N N . ALA A 1 88 ? 6.527 3.025 12.25 1 98.25 88 ALA A N 1
ATOM 677 C CA . ALA A 1 88 ? 7.246 2.297 11.203 1 98.25 88 ALA A CA 1
ATOM 678 C C . ALA A 1 88 ? 8.742 2.566 11.281 1 98.25 88 ALA A C 1
ATOM 680 O O . ALA A 1 88 ? 9.164 3.693 11.555 1 98.25 88 ALA A O 1
ATOM 681 N N . SER A 1 89 ? 9.531 1.53 11.016 1 97.62 89 SER A N 1
ATOM 682 C CA . SER A 1 89 ? 10.977 1.712 10.93 1 97.62 89 SER A CA 1
ATOM 683 C C . SER A 1 89 ? 11.398 2.115 9.523 1 97.62 89 SER A C 1
ATOM 685 O O . SER A 1 89 ? 10.648 1.922 8.562 1 97.62 89 SER A O 1
ATOM 687 N N . LEU A 1 90 ? 12.641 2.609 9.398 1 97.44 90 LEU A N 1
ATOM 688 C CA . LEU A 1 90 ? 13.188 2.939 8.086 1 97.44 90 LEU A CA 1
ATOM 689 C C . LEU A 1 90 ? 13.297 1.691 7.215 1 97.44 90 LEU A C 1
ATOM 691 O O . LEU A 1 90 ? 13.125 1.762 5.996 1 97.44 90 LEU A O 1
ATOM 695 N N . VAL A 1 91 ? 13.586 0.589 7.844 1 97.44 91 VAL A N 1
ATOM 696 C CA . VAL A 1 91 ? 13.703 -0.665 7.105 1 97.44 91 VAL A CA 1
ATOM 697 C C . VAL A 1 91 ? 12.344 -1.043 6.516 1 97.44 91 VAL A C 1
ATOM 699 O O . VAL A 1 91 ? 12.258 -1.436 5.348 1 97.44 91 VAL A O 1
ATOM 702 N N . GLU A 1 92 ? 11.281 -0.919 7.301 1 98 92 GLU A N 1
ATOM 703 C CA . GLU A 1 92 ? 9.945 -1.224 6.797 1 98 92 GLU A CA 1
ATOM 704 C C . GLU A 1 92 ? 9.586 -0.317 5.621 1 98 92 GLU A C 1
ATOM 706 O O . GLU A 1 92 ? 9.07 -0.787 4.605 1 98 92 GLU A O 1
ATOM 711 N N . ILE A 1 93 ? 9.852 0.953 5.793 1 98.62 93 ILE A N 1
ATOM 712 C CA . ILE A 1 93 ? 9.555 1.918 4.738 1 98.62 93 ILE A CA 1
ATOM 713 C C . ILE A 1 93 ? 10.383 1.599 3.496 1 98.62 93 ILE A C 1
ATOM 715 O O . ILE A 1 93 ? 9.859 1.597 2.379 1 98.62 93 ILE A O 1
ATOM 719 N N . ARG A 1 94 ? 11.648 1.302 3.652 1 98.12 94 ARG A N 1
ATOM 720 C CA . ARG A 1 94 ? 12.531 0.932 2.549 1 98.12 94 ARG A CA 1
ATOM 721 C C . ARG A 1 94 ? 11.977 -0.272 1.791 1 98.12 94 ARG A C 1
ATOM 723 O O . ARG A 1 94 ? 11.945 -0.273 0.558 1 98.12 94 ARG A O 1
ATOM 730 N N . GLU A 1 95 ? 11.602 -1.229 2.5 1 98 95 GLU A N 1
ATOM 731 C CA . GLU A 1 95 ? 11.117 -2.449 1.861 1 98 95 GLU A CA 1
ATOM 732 C C . GLU A 1 95 ? 9.844 -2.188 1.065 1 98 95 GLU A C 1
ATOM 734 O O . GLU A 1 95 ? 9.641 -2.773 0.001 1 98 95 GLU A O 1
ATOM 739 N N . VAL A 1 96 ? 8.969 -1.365 1.593 1 98.62 96 VAL A N 1
ATOM 740 C CA . VAL A 1 96 ? 7.754 -1.001 0.867 1 98.62 96 VAL A CA 1
ATOM 741 C C . VAL A 1 96 ? 8.125 -0.273 -0.424 1 98.62 96 VAL A C 1
ATOM 743 O O . VAL A 1 96 ? 7.59 -0.581 -1.492 1 98.62 96 VAL A O 1
ATOM 746 N N . LEU A 1 97 ? 9.031 0.667 -0.336 1 98.69 97 LEU A N 1
ATOM 747 C CA . LEU A 1 97 ? 9.406 1.445 -1.511 1 98.69 97 LEU A CA 1
ATOM 748 C C . LEU A 1 97 ? 10.141 0.577 -2.525 1 98.69 97 LEU A C 1
ATOM 750 O O . LEU A 1 97 ? 9.938 0.716 -3.734 1 98.69 97 LEU A O 1
ATOM 754 N N . LEU A 1 98 ? 10.977 -0.299 -2.053 1 97.88 98 LEU A N 1
ATOM 755 C CA . LEU A 1 98 ? 11.656 -1.236 -2.939 1 97.88 98 LEU A CA 1
ATOM 756 C C . LEU A 1 98 ? 10.656 -2.143 -3.646 1 97.88 98 LEU A C 1
ATOM 758 O O . LEU A 1 98 ? 10.797 -2.418 -4.84 1 97.88 98 LEU A O 1
ATOM 762 N N . HIS A 1 99 ? 9.672 -2.57 -2.891 1 98.06 99 HIS A N 1
ATOM 763 C CA . HIS A 1 99 ? 8.633 -3.455 -3.41 1 98.06 99 HIS A CA 1
ATOM 764 C C . HIS A 1 99 ? 7.863 -2.793 -4.547 1 98.06 99 HIS A C 1
ATOM 766 O O . HIS A 1 99 ? 7.387 -3.473 -5.461 1 98.06 99 HIS A O 1
ATOM 772 N N . SER A 1 100 ? 7.793 -1.467 -4.559 1 98.38 100 SER A N 1
ATOM 773 C CA . SER A 1 100 ? 7.051 -0.741 -5.586 1 98.38 100 SER A CA 1
ATOM 774 C C . SER A 1 100 ? 7.707 -0.89 -6.953 1 98.38 100 SER A C 1
ATOM 776 O O . SER A 1 100 ? 7.059 -0.698 -7.984 1 98.38 100 SER A O 1
ATOM 778 N N . ALA A 1 101 ? 9.008 -1.231 -7.023 1 98 101 ALA A N 1
ATOM 779 C CA . ALA A 1 101 ? 9.688 -1.463 -8.297 1 98 101 ALA A CA 1
ATOM 780 C C . ALA A 1 101 ? 8.984 -2.555 -9.102 1 98 101 ALA A C 1
ATOM 782 O O . ALA A 1 101 ? 8.93 -2.488 -10.328 1 98 101 ALA A O 1
ATOM 783 N N . LEU A 1 102 ? 8.461 -3.512 -8.414 1 97.69 102 LEU A N 1
ATOM 784 C CA . LEU A 1 102 ? 7.828 -4.656 -9.055 1 97.69 102 LEU A CA 1
ATOM 785 C C . LEU A 1 102 ? 6.48 -4.27 -9.648 1 97.69 102 LEU A C 1
ATOM 787 O O . LEU A 1 102 ? 6.105 -4.75 -10.719 1 97.69 102 LEU A O 1
ATOM 791 N N . TYR A 1 103 ? 5.801 -3.379 -9.031 1 97.94 103 TYR A N 1
ATOM 792 C CA . TYR A 1 103 ? 4.398 -3.191 -9.391 1 97.94 103 TYR A CA 1
ATOM 793 C C . TYR A 1 103 ? 4.191 -1.855 -10.094 1 97.94 103 TYR A C 1
ATOM 795 O O . TYR A 1 103 ? 3.23 -1.69 -10.852 1 97.94 103 TYR A O 1
ATOM 803 N N . ALA A 1 104 ? 5.141 -0.9 -9.867 1 98.06 104 ALA A N 1
ATOM 804 C CA . ALA A 1 104 ? 4.984 0.419 -10.477 1 98.06 104 ALA A CA 1
ATOM 805 C C . ALA A 1 104 ? 6.18 0.766 -11.352 1 98.06 104 ALA A C 1
ATOM 807 O O . ALA A 1 104 ? 6.191 1.805 -12.016 1 98.06 104 ALA A O 1
ATOM 808 N N . GLY A 1 105 ? 7.211 -0.117 -11.352 1 97.44 105 GLY A N 1
ATOM 809 C CA . GLY A 1 105 ? 8.367 0.079 -12.211 1 97.44 105 GLY A CA 1
ATOM 810 C C . GLY A 1 105 ? 9.531 0.74 -11.508 1 97.44 105 GLY A C 1
ATOM 811 O O . GLY A 1 105 ? 9.344 1.429 -10.5 1 97.44 105 GLY A O 1
ATOM 812 N N . ALA A 1 106 ? 10.711 0.59 -12.109 1 97.31 106 ALA A N 1
ATOM 813 C CA . ALA A 1 106 ? 11.961 1.078 -11.531 1 97.31 106 ALA A CA 1
ATOM 814 C C . ALA A 1 106 ? 11.945 2.598 -11.398 1 97.31 106 ALA A C 1
ATOM 816 O O . ALA A 1 106 ? 12.352 3.139 -10.367 1 97.31 106 ALA A O 1
ATOM 817 N N . PRO A 1 107 ? 11.445 3.334 -12.359 1 97.62 107 PRO A N 1
ATOM 818 C CA . PRO A 1 107 ? 11.461 4.789 -12.195 1 97.62 107 PRO A CA 1
ATOM 819 C C . PRO A 1 107 ? 10.664 5.254 -10.984 1 97.62 107 PRO A C 1
ATOM 821 O O . PRO A 1 107 ? 11.094 6.16 -10.266 1 97.62 107 PRO A O 1
ATOM 824 N N . ALA A 1 108 ? 9.516 4.613 -10.75 1 97.31 108 ALA A N 1
ATOM 825 C CA . ALA A 1 108 ? 8.695 4.977 -9.594 1 97.31 108 ALA A CA 1
ATOM 826 C C . ALA A 1 108 ? 9.438 4.711 -8.289 1 97.31 108 ALA A C 1
ATOM 828 O O . ALA A 1 108 ? 9.438 5.551 -7.383 1 97.31 108 ALA A O 1
ATOM 829 N N . ALA A 1 109 ? 10.055 3.594 -8.234 1 98.19 109 ALA A N 1
ATOM 830 C CA . ALA A 1 109 ? 10.789 3.227 -7.027 1 98.19 109 ALA A CA 1
ATOM 831 C C . ALA A 1 109 ? 11.977 4.16 -6.801 1 98.19 109 ALA A C 1
ATOM 833 O O . ALA A 1 109 ? 12.203 4.621 -5.68 1 98.19 109 ALA A O 1
ATOM 834 N N . VAL A 1 110 ? 12.711 4.418 -7.82 1 98.25 110 VAL A N 1
ATOM 835 C CA . VAL A 1 110 ? 13.883 5.281 -7.719 1 98.25 110 VAL A CA 1
ATOM 836 C C . VAL A 1 110 ? 13.461 6.668 -7.238 1 98.25 110 VAL A C 1
ATOM 838 O O . VAL A 1 110 ? 14.094 7.242 -6.344 1 98.25 110 VAL A O 1
ATOM 841 N N . GLU A 1 111 ? 12.43 7.16 -7.785 1 98.12 111 GLU A N 1
ATOM 842 C CA . GLU A 1 111 ? 11.922 8.453 -7.352 1 98.12 111 GLU A CA 1
ATOM 843 C C . GLU A 1 111 ? 11.484 8.414 -5.891 1 98.12 111 GLU A C 1
ATOM 845 O O . GLU A 1 111 ? 11.75 9.352 -5.133 1 98.12 111 GLU A O 1
ATOM 850 N N . ALA A 1 112 ? 10.773 7.391 -5.547 1 98.62 112 ALA A N 1
ATOM 851 C CA . ALA A 1 112 ? 10.344 7.238 -4.16 1 98.62 112 ALA A CA 1
ATOM 852 C C . ALA A 1 112 ? 11.531 7.238 -3.211 1 98.62 112 ALA A C 1
ATOM 854 O O . ALA A 1 112 ? 11.484 7.848 -2.141 1 98.62 112 ALA A O 1
ATOM 855 N N . PHE A 1 113 ? 12.602 6.562 -3.6 1 98.5 113 PHE A N 1
ATOM 856 C CA . PHE A 1 113 ? 13.805 6.52 -2.779 1 98.5 113 PHE A CA 1
ATOM 857 C C . PHE A 1 113 ? 14.445 7.898 -2.674 1 98.5 113 PHE A C 1
ATOM 859 O O . PHE A 1 113 ? 14.977 8.266 -1.623 1 98.5 113 PHE A O 1
ATOM 866 N N . ARG A 1 114 ? 14.422 8.609 -3.721 1 98.25 114 ARG A N 1
ATOM 867 C CA . ARG A 1 114 ? 14.945 9.969 -3.676 1 98.25 114 ARG A CA 1
ATOM 868 C C . ARG A 1 114 ? 14.18 10.82 -2.668 1 98.25 114 ARG A C 1
ATOM 870 O O . ARG A 1 114 ? 14.781 11.547 -1.872 1 98.25 114 ARG A O 1
ATOM 877 N N . HIS A 1 115 ? 12.914 10.758 -2.691 1 98.38 115 HIS A N 1
ATOM 878 C CA . HIS A 1 115 ? 12.078 11.5 -1.756 1 98.38 115 HIS A CA 1
ATOM 879 C C . HIS A 1 115 ? 12.312 11.039 -0.322 1 98.38 115 HIS A C 1
ATOM 881 O O . HIS A 1 115 ? 12.359 11.859 0.599 1 98.38 115 HIS A O 1
ATOM 887 N N . ALA A 1 116 ? 12.391 9.742 -0.138 1 98.44 116 ALA A N 1
ATOM 888 C CA . ALA A 1 116 ? 12.68 9.211 1.189 1 98.44 116 ALA A CA 1
ATOM 889 C C . ALA A 1 116 ? 14.008 9.75 1.716 1 98.44 116 ALA A C 1
ATOM 891 O O . ALA A 1 116 ? 14.133 10.078 2.896 1 98.44 116 ALA A O 1
ATOM 892 N N . ARG A 1 117 ? 14.984 9.82 0.806 1 97.88 117 ARG A N 1
ATOM 893 C CA . ARG A 1 117 ? 16.297 10.336 1.193 1 97.88 117 ARG A CA 1
ATOM 894 C C . ARG A 1 117 ? 16.188 11.773 1.695 1 97.88 117 ARG A C 1
ATOM 896 O O . ARG A 1 117 ? 16.844 12.141 2.674 1 97.88 117 ARG A O 1
ATOM 903 N N . GLU A 1 118 ? 15.422 12.539 1.101 1 98 118 GLU A N 1
ATOM 904 C CA . GLU A 1 118 ? 15.211 13.914 1.544 1 98 118 GLU A CA 1
ATOM 905 C C . GLU A 1 118 ? 14.648 13.953 2.959 1 98 118 GLU A C 1
ATOM 907 O O . GLU A 1 118 ? 15.039 14.797 3.768 1 98 118 GLU A O 1
ATOM 912 N N . VAL A 1 119 ? 13.711 13.094 3.266 1 98.06 119 VAL A N 1
ATOM 913 C CA . VAL A 1 119 ? 13.109 13.039 4.594 1 98.06 119 VAL A CA 1
ATOM 914 C C . VAL A 1 119 ? 14.156 12.594 5.613 1 98.06 119 VAL A C 1
ATOM 916 O O . VAL A 1 119 ? 14.273 13.18 6.691 1 98.06 119 VAL A O 1
ATOM 919 N N . ILE A 1 120 ? 14.914 11.57 5.277 1 97.69 120 ILE A N 1
ATOM 920 C CA . ILE A 1 120 ? 15.945 11.023 6.156 1 97.69 120 ILE A CA 1
ATOM 921 C C . ILE A 1 120 ? 16.969 12.109 6.496 1 97.69 120 ILE A C 1
ATOM 923 O O . ILE A 1 120 ? 17.328 12.281 7.66 1 97.69 120 ILE A O 1
ATOM 927 N N . ASP A 1 121 ? 17.375 12.797 5.492 1 97.81 121 ASP A N 1
ATOM 928 C CA . ASP A 1 121 ? 18.359 13.867 5.68 1 97.81 121 ASP A CA 1
ATOM 929 C C . ASP A 1 121 ? 17.781 14.984 6.547 1 97.81 121 ASP A C 1
ATOM 931 O O . ASP A 1 121 ? 18.453 15.469 7.469 1 97.81 121 ASP A O 1
ATOM 935 N N . ALA A 1 122 ? 16.578 15.414 6.262 1 96.94 122 ALA A N 1
ATOM 936 C CA . ALA A 1 122 ? 15.938 16.516 6.984 1 96.94 122 ALA A CA 1
ATOM 937 C C . ALA A 1 122 ? 15.773 16.172 8.461 1 96.94 122 ALA A C 1
ATOM 939 O O . ALA A 1 122 ? 15.883 17.047 9.32 1 96.94 122 ALA A O 1
ATOM 940 N N . LEU A 1 123 ? 15.531 14.938 8.758 1 96.5 123 LEU A N 1
ATOM 941 C CA . LEU A 1 123 ? 15.312 14.516 10.133 1 96.5 123 LEU A CA 1
ATOM 942 C C . LEU A 1 123 ? 16.609 14.016 10.766 1 96.5 123 LEU A C 1
ATOM 944 O O . LEU A 1 123 ? 16.609 13.602 11.93 1 96.5 123 LEU A O 1
ATOM 948 N N . ALA A 1 124 ? 17.656 13.992 10 1 96.94 124 ALA A N 1
ATOM 949 C CA . ALA A 1 124 ? 18.969 13.539 10.445 1 96.94 124 ALA A CA 1
ATOM 950 C C . ALA A 1 124 ? 18.906 12.133 11.039 1 96.94 124 ALA A C 1
ATOM 952 O O . ALA A 1 124 ? 19.422 11.883 12.125 1 96.94 124 ALA A O 1
ATOM 953 N N . LEU A 1 125 ? 18.219 11.297 10.367 1 96.31 125 LEU A N 1
ATOM 954 C CA . LEU A 1 125 ? 18.031 9.93 10.844 1 96.31 125 LEU A CA 1
ATOM 955 C C . LEU A 1 125 ? 19.266 9.078 10.523 1 96.31 125 LEU A C 1
ATOM 957 O O . LEU A 1 125 ? 19.891 9.258 9.477 1 96.31 125 LEU A O 1
ATOM 961 N N . ASP A 1 126 ? 19.484 8.102 11.414 1 93.56 126 ASP A N 1
ATOM 962 C CA . ASP A 1 126 ? 20.5 7.078 11.141 1 93.56 126 ASP A CA 1
ATOM 963 C C . ASP A 1 126 ? 19.922 5.957 10.273 1 93.56 126 ASP A C 1
ATOM 965 O O . ASP A 1 126 ? 18.891 5.379 10.609 1 93.56 126 ASP A O 1
ATOM 969 N N . VAL A 1 127 ? 20.625 5.676 9.258 1 90.12 127 VAL A N 1
ATOM 970 C CA . VAL A 1 127 ? 20.156 4.66 8.328 1 90.12 127 VAL A CA 1
ATOM 971 C C . VAL A 1 127 ? 20.781 3.309 8.664 1 90.12 127 VAL A C 1
ATOM 973 O O . VAL A 1 127 ? 22 3.172 8.664 1 90.12 127 VAL A O 1
ATOM 976 N N . PRO A 1 128 ? 19.906 2.383 8.922 1 87.06 128 PRO A N 1
ATOM 977 C CA . PRO A 1 128 ? 20.469 1.06 9.203 1 87.06 128 PRO A CA 1
ATOM 978 C C . PRO A 1 128 ? 21.156 0.447 7.98 1 87.06 128 PRO A C 1
ATOM 980 O O . PRO A 1 128 ? 20.75 0.701 6.844 1 87.06 128 PRO A O 1
ATOM 983 N N . ASP A 1 129 ? 22.266 -0.251 8.094 1 79.75 129 ASP A N 1
ATOM 984 C CA . ASP A 1 129 ? 22.953 -0.958 7.016 1 79.75 129 ASP A CA 1
ATOM 985 C C . ASP A 1 129 ? 22.672 -2.457 7.074 1 79.75 129 ASP A C 1
ATOM 987 O O . ASP A 1 129 ? 23.422 -3.215 7.684 1 79.75 129 ASP A O 1
ATOM 991 N N . ASP A 1 130 ? 21.5 -2.891 6.824 1 63.97 130 ASP A N 1
ATOM 992 C CA . ASP A 1 130 ? 21.172 -4.309 6.914 1 63.97 130 ASP A CA 1
ATOM 993 C C . ASP A 1 130 ? 21.641 -5.062 5.668 1 63.97 130 ASP A C 1
ATOM 995 O O . ASP A 1 130 ? 21.359 -6.254 5.52 1 63.97 130 ASP A O 1
ATOM 999 N N . GLY A 1 131 ? 22.016 -4.422 4.625 1 54.41 131 GLY A N 1
ATOM 1000 C CA . GLY A 1 131 ? 22.672 -5.156 3.553 1 54.41 131 GLY A CA 1
ATOM 1001 C C . GLY A 1 131 ? 23.969 -5.801 3.982 1 54.41 131 GLY A C 1
ATOM 1002 O O . GLY A 1 131 ? 24.719 -6.305 3.146 1 54.41 131 GLY A O 1
ATOM 1003 N N . ALA A 1 132 ? 24.219 -5.504 5.207 1 37 132 ALA A N 1
ATOM 1004 C CA . ALA A 1 132 ? 25.484 -6.164 5.52 1 37 132 ALA A CA 1
ATOM 1005 C C . ALA A 1 132 ? 25.281 -7.668 5.695 1 37 132 ALA A C 1
ATOM 1007 O O . ALA A 1 132 ? 24.219 -8.117 6.125 1 37 132 ALA A O 1
ATOM 1008 N N . MET B 1 1 ? 21.016 -16.422 -11.508 1 68.94 1 MET B N 1
ATOM 1009 C CA . MET B 1 1 ? 20.312 -16.953 -10.344 1 68.94 1 MET B CA 1
ATOM 1010 C C . MET B 1 1 ? 20.609 -18.438 -10.156 1 68.94 1 MET B C 1
ATOM 1012 O O . MET B 1 1 ? 20.531 -19.219 -11.109 1 68.94 1 MET B O 1
ATOM 1016 N N . SER B 1 2 ? 21.062 -18.781 -8.977 1 80 2 SER B N 1
ATOM 1017 C CA . SER B 1 2 ? 21.344 -20.188 -8.672 1 80 2 SER B CA 1
ATOM 1018 C C . SER B 1 2 ? 20.078 -21.031 -8.695 1 80 2 SER B C 1
ATOM 1020 O O . SER B 1 2 ? 18.969 -20.484 -8.656 1 80 2 SER B O 1
ATOM 1022 N N . GLU B 1 3 ? 20.219 -22.234 -8.953 1 81.38 3 GLU B N 1
ATOM 1023 C CA . GLU B 1 3 ? 19.094 -23.156 -8.875 1 81.38 3 GLU B CA 1
ATOM 1024 C C . GLU B 1 3 ? 18.375 -23.047 -7.539 1 81.38 3 GLU B C 1
ATOM 1026 O O . GLU B 1 3 ? 17.156 -23.141 -7.477 1 81.38 3 GLU B O 1
ATOM 1031 N N . ALA B 1 4 ? 19.172 -22.953 -6.512 1 82.44 4 ALA B N 1
ATOM 1032 C CA . ALA B 1 4 ? 18.594 -22.812 -5.172 1 82.44 4 ALA B CA 1
ATOM 1033 C C . ALA B 1 4 ? 17.719 -21.562 -5.078 1 82.44 4 ALA B C 1
ATOM 1035 O O . ALA B 1 4 ? 16.656 -21.609 -4.465 1 82.44 4 ALA B O 1
ATOM 1036 N N . ASP B 1 5 ? 18.156 -20.516 -5.707 1 84.62 5 ASP B N 1
ATOM 1037 C CA . ASP B 1 5 ? 17.391 -19.281 -5.723 1 84.62 5 ASP B CA 1
ATOM 1038 C C . ASP B 1 5 ? 16.078 -19.453 -6.496 1 84.62 5 ASP B C 1
ATOM 1040 O O . ASP B 1 5 ? 15.039 -18.922 -6.098 1 84.62 5 ASP B O 1
ATOM 1044 N N . ARG B 1 6 ? 16.25 -20.266 -7.496 1 87.5 6 ARG B N 1
ATOM 1045 C CA . ARG B 1 6 ? 15.062 -20.516 -8.312 1 87.5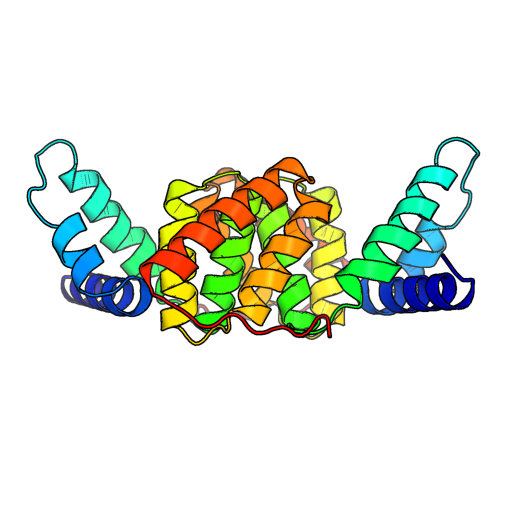 6 ARG B CA 1
ATOM 1046 C C . ARG B 1 6 ? 14.023 -21.312 -7.531 1 87.5 6 ARG B C 1
ATOM 1048 O O . ARG B 1 6 ? 12.828 -21 -7.586 1 87.5 6 ARG B O 1
ATOM 1055 N N . GLU B 1 7 ? 14.422 -22.297 -6.867 1 90.62 7 GLU B N 1
ATOM 1056 C CA . GLU B 1 7 ? 13.523 -23.125 -6.086 1 90.62 7 GLU B CA 1
ATOM 1057 C C . GLU B 1 7 ? 12.891 -22.344 -4.941 1 90.62 7 GLU B C 1
ATOM 1059 O O . GLU B 1 7 ? 11.711 -22.531 -4.633 1 90.62 7 GLU B O 1
ATOM 1064 N N . GLN B 1 8 ? 13.656 -21.531 -4.363 1 93.19 8 GLN B N 1
ATOM 1065 C CA . GLN B 1 8 ? 13.141 -20.734 -3.264 1 93.19 8 GLN B CA 1
ATOM 1066 C C . GLN B 1 8 ? 12.109 -19.719 -3.758 1 93.19 8 GLN B C 1
ATOM 1068 O O . GLN B 1 8 ? 11.133 -19.438 -3.064 1 93.19 8 GLN B O 1
ATOM 1073 N N . GLY B 1 9 ? 12.422 -19.234 -4.922 1 94.81 9 GLY B N 1
ATOM 1074 C CA . GLY B 1 9 ? 11.461 -18.328 -5.527 1 94.81 9 GLY B CA 1
ATOM 1075 C C . GLY B 1 9 ? 10.125 -18.984 -5.832 1 94.81 9 GLY B C 1
ATOM 1076 O O . GLY B 1 9 ? 9.07 -18.438 -5.543 1 94.81 9 GLY B O 1
ATOM 1077 N N . LYS B 1 10 ? 10.258 -20.156 -6.383 1 93.31 10 LYS B N 1
ATOM 1078 C CA . LYS B 1 10 ? 9.047 -20.906 -6.672 1 93.31 10 LYS B CA 1
ATOM 1079 C C . LYS B 1 10 ? 8.281 -21.234 -5.395 1 93.31 10 LYS B C 1
ATOM 1081 O O . LYS B 1 10 ? 7.047 -21.188 -5.375 1 93.31 10 LYS B O 1
ATOM 1086 N N . ALA B 1 11 ? 8.922 -21.641 -4.375 1 95.81 11 ALA B N 1
ATOM 1087 C CA . ALA B 1 11 ? 8.297 -21.969 -3.094 1 95.81 11 ALA B CA 1
ATOM 1088 C C . ALA B 1 11 ? 7.574 -20.75 -2.516 1 95.81 11 ALA B C 1
ATOM 1090 O O . ALA B 1 11 ? 6.461 -20.875 -2 1 95.81 11 ALA B O 1
ATOM 1091 N N . ARG B 1 12 ? 8.219 -19.594 -2.617 1 96.81 12 ARG B N 1
ATOM 1092 C CA . ARG B 1 12 ? 7.613 -18.375 -2.117 1 96.81 12 ARG B CA 1
ATOM 1093 C C . ARG B 1 12 ? 6.371 -18 -2.924 1 96.81 12 ARG B C 1
ATOM 1095 O O . ARG B 1 12 ? 5.34 -17.641 -2.355 1 96.81 12 ARG B O 1
ATOM 1102 N N . ARG B 1 13 ? 6.535 -18.094 -4.195 1 97.12 13 ARG B N 1
ATOM 1103 C CA . ARG B 1 13 ? 5.391 -17.828 -5.059 1 97.12 13 ARG B CA 1
ATOM 1104 C C . ARG B 1 13 ? 4.219 -18.734 -4.707 1 97.12 13 ARG B C 1
ATOM 1106 O O . ARG B 1 13 ? 3.082 -18.281 -4.582 1 97.12 13 ARG B O 1
ATOM 1113 N N . THR B 1 14 ? 4.48 -19.984 -4.5 1 96.56 14 THR B N 1
ATOM 1114 C CA . THR B 1 14 ? 3.457 -20.969 -4.156 1 96.56 14 THR B CA 1
ATOM 1115 C C . THR B 1 14 ? 2.834 -20.656 -2.801 1 96.56 14 THR B C 1
ATOM 1117 O O . THR B 1 14 ? 1.618 -20.766 -2.629 1 96.56 14 THR B O 1
ATOM 1120 N N . GLN B 1 15 ? 3.639 -20.281 -1.881 1 97 15 GLN B N 1
ATOM 1121 C CA . GLN B 1 15 ? 3.156 -19.906 -0.555 1 97 15 GLN B CA 1
ATOM 1122 C C . GLN B 1 15 ? 2.178 -18.734 -0.634 1 97 15 GLN B C 1
ATOM 1124 O O . GLN B 1 15 ? 1.147 -18.734 0.044 1 97 15 GLN B O 1
ATOM 1129 N N . VAL B 1 16 ? 2.441 -17.781 -1.414 1 97 16 VAL B N 1
ATOM 1130 C CA . VAL B 1 16 ? 1.653 -16.547 -1.481 1 97 16 VAL B CA 1
ATOM 1131 C C . VAL B 1 16 ? 0.457 -16.75 -2.408 1 97 16 VAL B C 1
ATOM 1133 O O . VAL B 1 16 ? -0.68 -16.453 -2.039 1 97 16 VAL B O 1
ATOM 1136 N N . MET B 1 17 ? 0.716 -17.312 -3.557 1 96.38 17 MET B N 1
ATOM 1137 C CA . MET B 1 17 ? -0.302 -17.297 -4.605 1 96.38 17 MET B CA 1
ATOM 1138 C C . MET B 1 17 ? -1.108 -18.578 -4.598 1 96.38 17 MET B C 1
ATOM 1140 O O . MET B 1 17 ? -2.18 -18.656 -5.203 1 96.38 17 MET B O 1
ATOM 1144 N N . GLY B 1 18 ? -0.55 -19.734 -4.035 1 95.69 18 GLY B N 1
ATOM 1145 C CA . GLY B 1 18 ? -1.225 -21.016 -3.99 1 95.69 18 GLY B CA 1
ATOM 1146 C C . GLY B 1 18 ? -0.76 -21.969 -5.074 1 95.69 18 GLY B C 1
ATOM 1147 O O . GLY B 1 18 ? -0.402 -21.547 -6.172 1 95.69 18 GLY B O 1
ATOM 1148 N N . ASP B 1 19 ? -0.913 -23.234 -4.758 1 95.25 19 ASP B N 1
ATOM 1149 C CA . ASP B 1 19 ? -0.413 -24.281 -5.637 1 95.25 19 ASP B CA 1
ATOM 1150 C C . ASP B 1 19 ? -1.132 -24.266 -6.984 1 95.25 19 ASP B C 1
ATOM 1152 O O . ASP B 1 19 ? -0.492 -24.312 -8.031 1 95.25 19 ASP B O 1
ATOM 1156 N N . ALA B 1 20 ? -2.41 -24.203 -6.949 1 93.31 20 ALA B N 1
ATOM 1157 C CA . ALA B 1 20 ? -3.201 -24.312 -8.172 1 93.31 20 ALA B CA 1
ATOM 1158 C C . ALA B 1 20 ? -2.869 -23.172 -9.133 1 93.31 20 ALA B C 1
ATOM 1160 O O . ALA B 1 20 ? -2.725 -23.375 -10.336 1 93.31 20 ALA B O 1
ATOM 1161 N N . PHE B 1 21 ? -2.77 -22.031 -8.594 1 92 21 PHE B N 1
ATOM 1162 C CA . PHE B 1 21 ? -2.432 -20.875 -9.414 1 92 21 PHE B CA 1
ATOM 1163 C C . PHE B 1 21 ? -1.063 -21.047 -10.062 1 92 21 PHE B C 1
ATOM 1165 O O . PHE B 1 21 ? -0.907 -20.828 -11.266 1 92 21 PHE B O 1
ATOM 1172 N N . VAL B 1 22 ? -0.053 -21.422 -9.25 1 93.75 22 VAL B N 1
ATOM 1173 C CA . VAL B 1 22 ? 1.315 -21.531 -9.742 1 93.75 22 VAL B CA 1
ATOM 1174 C C . VAL B 1 22 ? 1.39 -22.609 -10.812 1 93.75 22 VAL B C 1
ATOM 1176 O O . VAL B 1 22 ? 2.059 -22.438 -11.836 1 93.75 22 VAL B O 1
ATOM 1179 N N . GLU B 1 23 ? 0.748 -23.688 -10.594 1 92.88 23 GLU B N 1
ATOM 1180 C CA . GLU B 1 23 ? 0.706 -24.75 -11.586 1 92.88 23 GLU B CA 1
ATOM 1181 C C . GLU B 1 23 ? 0.125 -24.266 -12.906 1 92.88 23 GLU B C 1
ATOM 1183 O O . GLU B 1 23 ? 0.658 -24.562 -13.977 1 92.88 23 GLU B O 1
ATOM 1188 N N . ARG B 1 24 ? -0.903 -23.609 -12.828 1 91.12 24 ARG B N 1
ATOM 1189 C CA . ARG B 1 24 ? -1.539 -23.062 -14.023 1 91.12 24 ARG B CA 1
ATOM 1190 C C . ARG B 1 24 ? -0.63 -22.062 -14.727 1 91.12 24 ARG B C 1
ATOM 1192 O O . ARG B 1 24 ? -0.506 -22.078 -15.953 1 91.12 24 ARG B O 1
ATOM 1199 N N . ALA B 1 25 ? -0.05 -21.172 -13.945 1 89.44 25 ALA B N 1
ATOM 1200 C CA . ALA B 1 25 ? 0.819 -20.125 -14.5 1 89.44 25 ALA B CA 1
ATOM 1201 C C . ALA B 1 25 ? 2.033 -20.734 -15.195 1 89.44 25 ALA B C 1
ATOM 1203 O O . ALA B 1 25 ? 2.543 -20.188 -16.172 1 89.44 25 ALA B O 1
ATOM 1204 N N . MET B 1 26 ? 2.434 -21.906 -14.727 1 90.38 26 MET B N 1
ATOM 1205 C CA . MET B 1 26 ? 3.666 -22.5 -15.227 1 90.38 26 MET B CA 1
ATOM 1206 C C . MET B 1 26 ? 3.361 -23.609 -16.234 1 90.38 26 MET B C 1
ATOM 1208 O O . MET B 1 26 ? 4.277 -24.172 -16.844 1 90.38 26 MET B O 1
ATOM 1212 N N . SER B 1 27 ? 2.082 -23.672 -16.391 1 88.88 27 SER B N 1
ATOM 1213 C CA . SER B 1 27 ? 1.689 -24.703 -17.344 1 88.88 27 SER B CA 1
ATOM 1214 C C . SER B 1 27 ? 1.586 -24.141 -18.766 1 88.88 27 SER B C 1
ATOM 1216 O O . SER B 1 27 ? 1.229 -22.969 -18.953 1 88.88 27 SER B O 1
ATOM 1218 N N . ASP B 1 28 ? 1.944 -24.859 -19.734 1 88 28 ASP B N 1
ATOM 1219 C CA . ASP B 1 28 ? 1.745 -24.609 -21.156 1 88 28 ASP B CA 1
ATOM 1220 C C . ASP B 1 28 ? 2.451 -23.312 -21.594 1 88 28 ASP B C 1
ATOM 1222 O O . ASP B 1 28 ? 1.902 -22.531 -22.375 1 88 28 ASP B O 1
ATOM 1226 N N . LEU B 1 29 ? 3.463 -23.016 -20.922 1 91.94 29 LEU B N 1
ATOM 1227 C CA . LEU B 1 29 ? 4.273 -21.875 -21.344 1 91.94 29 LEU B CA 1
ATOM 1228 C C . LEU B 1 29 ? 4.875 -22.125 -22.734 1 91.94 29 LEU B C 1
ATOM 1230 O O . LEU B 1 29 ? 5.234 -23.266 -23.062 1 91.94 29 LEU B O 1
ATOM 1234 N N . ASP B 1 30 ? 4.895 -21 -23.531 1 94.75 30 ASP B N 1
ATOM 1235 C CA . ASP B 1 30 ? 5.562 -21.062 -24.828 1 94.75 30 ASP B CA 1
ATOM 1236 C C . ASP B 1 30 ? 6.746 -20.094 -24.875 1 94.75 30 ASP B C 1
ATOM 1238 O O . ASP B 1 30 ? 7.125 -19.516 -23.859 1 94.75 30 ASP B O 1
ATOM 1242 N N . GLY B 1 31 ? 7.352 -20.094 -26.125 1 94.31 31 GLY B N 1
ATOM 1243 C CA . GLY B 1 31 ? 8.555 -19.297 -26.281 1 94.31 31 GLY B CA 1
ATOM 1244 C C . GLY B 1 31 ? 8.32 -17.812 -26.047 1 94.31 31 GLY B C 1
ATOM 1245 O O . GLY B 1 31 ? 9.266 -17.062 -25.781 1 94.31 31 GLY B O 1
ATOM 1246 N N . PHE B 1 32 ? 7.141 -17.438 -26.156 1 95.75 32 PHE B N 1
ATOM 1247 C CA . PHE B 1 32 ? 6.809 -16.047 -25.938 1 95.75 32 PHE B CA 1
ATOM 1248 C C . PHE B 1 32 ? 6.582 -15.766 -24.453 1 95.75 32 PHE B C 1
ATOM 1250 O O . PHE B 1 32 ? 7.07 -14.766 -23.922 1 95.75 32 PHE B O 1
ATOM 1257 N N . SER B 1 33 ? 5.855 -16.594 -23.75 1 94.62 33 SER B N 1
ATOM 1258 C CA . SER B 1 33 ? 5.438 -16.344 -22.375 1 94.62 33 SER B CA 1
ATOM 1259 C C . SER B 1 33 ? 6.473 -16.859 -21.391 1 94.62 33 SER B C 1
ATOM 1261 O O . SER B 1 33 ? 6.559 -16.359 -20.25 1 94.62 33 SER B O 1
ATOM 1263 N N . ARG B 1 34 ? 7.207 -17.719 -21.672 1 94.88 34 ARG B N 1
ATOM 1264 C CA . ARG B 1 34 ? 8.148 -18.359 -20.781 1 94.88 34 ARG B CA 1
ATOM 1265 C C . ARG B 1 34 ? 9.156 -17.359 -20.219 1 94.88 34 ARG B C 1
ATOM 1267 O O . ARG B 1 34 ? 9.406 -17.328 -19.016 1 94.88 34 ARG B O 1
ATOM 1274 N N . PRO B 1 35 ? 9.727 -16.5 -21.078 1 94.31 35 PRO B N 1
ATOM 1275 C CA . PRO B 1 35 ? 10.711 -15.57 -20.516 1 94.31 35 PRO B CA 1
ATOM 1276 C C . PRO B 1 35 ? 10.125 -14.68 -19.422 1 94.31 35 PRO B C 1
ATOM 1278 O O . PRO B 1 35 ? 10.812 -14.344 -18.469 1 94.31 35 PRO B O 1
ATOM 1281 N N . LEU B 1 36 ? 8.898 -14.289 -19.562 1 95.06 36 LEU B N 1
ATOM 1282 C CA . LEU B 1 36 ? 8.266 -13.453 -18.547 1 95.06 36 LEU B CA 1
ATOM 1283 C C . LEU B 1 36 ? 8.133 -14.219 -17.234 1 95.06 36 LEU B C 1
ATOM 1285 O O . LEU B 1 36 ? 8.484 -13.703 -16.172 1 95.06 36 LEU B O 1
ATOM 1289 N N . GLN B 1 37 ? 7.586 -15.344 -17.312 1 94.5 37 GLN B N 1
ATOM 1290 C CA . GLN B 1 37 ? 7.387 -16.125 -16.109 1 94.5 37 GLN B CA 1
ATOM 1291 C C . GLN B 1 37 ? 8.719 -16.453 -15.43 1 94.5 37 GLN B C 1
ATOM 1293 O O . GLN B 1 37 ? 8.82 -16.438 -14.203 1 94.5 37 GLN B O 1
ATOM 1298 N N . ASP B 1 38 ? 9.695 -16.672 -16.203 1 92.69 38 ASP B N 1
ATOM 1299 C CA . ASP B 1 38 ? 11.039 -16.891 -15.664 1 92.69 38 ASP B CA 1
ATOM 1300 C C . ASP B 1 38 ? 11.555 -15.633 -14.953 1 92.69 38 ASP B C 1
ATOM 1302 O O . ASP B 1 38 ? 12.133 -15.727 -13.875 1 92.69 38 ASP B O 1
ATOM 1306 N N . TRP B 1 39 ? 11.383 -14.578 -15.594 1 93.56 39 TRP B N 1
ATOM 1307 C CA . TRP B 1 39 ? 11.805 -13.305 -15.016 1 93.56 39 TRP B CA 1
ATOM 1308 C C . TRP B 1 39 ? 11.094 -13.047 -13.688 1 93.56 39 TRP B C 1
ATOM 1310 O O . TRP B 1 39 ? 11.727 -12.688 -12.695 1 93.56 39 TRP B O 1
ATOM 1320 N N . LEU B 1 40 ? 9.805 -13.219 -13.633 1 95 40 LEU B N 1
ATOM 1321 C CA . LEU B 1 40 ? 9.023 -13.016 -12.422 1 95 40 LEU B CA 1
ATOM 1322 C C . LEU B 1 40 ? 9.516 -13.93 -11.305 1 95 40 LEU B C 1
ATOM 1324 O O . LEU B 1 40 ? 9.703 -13.484 -10.164 1 95 40 LEU B O 1
ATOM 1328 N N . ASN B 1 41 ? 9.664 -15.133 -11.609 1 93.5 41 ASN B N 1
ATOM 1329 C CA . ASN B 1 41 ? 10.117 -16.094 -10.609 1 93.5 41 ASN B CA 1
ATOM 1330 C C . ASN B 1 41 ? 11.469 -15.688 -10.016 1 93.5 41 ASN B C 1
ATOM 1332 O O . ASN B 1 41 ? 11.672 -15.781 -8.805 1 93.5 41 ASN B O 1
ATOM 1336 N N . GLU B 1 42 ? 12.266 -15.242 -10.867 1 92.94 42 GLU B N 1
ATOM 1337 C CA . GLU B 1 42 ? 13.609 -14.906 -10.43 1 92.94 42 GLU B CA 1
ATOM 1338 C C . GLU B 1 42 ? 13.641 -13.555 -9.719 1 92.94 42 GLU B C 1
ATOM 1340 O O . GLU B 1 42 ? 14.188 -13.438 -8.617 1 92.94 42 GLU B O 1
ATOM 1345 N N . HIS B 1 43 ? 13.016 -12.555 -10.312 1 92.75 43 HIS B N 1
ATOM 1346 C CA . HIS B 1 43 ? 13.281 -11.188 -9.891 1 92.75 43 HIS B CA 1
ATOM 1347 C C . HIS B 1 43 ? 12.18 -10.672 -8.977 1 92.75 43 HIS B C 1
ATOM 1349 O O . HIS B 1 43 ? 12.383 -9.695 -8.242 1 92.75 43 HIS B O 1
ATOM 1355 N N . ALA B 1 44 ? 11.062 -11.281 -8.992 1 96 44 ALA B N 1
ATOM 1356 C CA . ALA B 1 44 ? 10.008 -10.898 -8.055 1 96 44 ALA B CA 1
ATOM 1357 C C . ALA B 1 44 ? 9.945 -11.859 -6.875 1 96 44 ALA B C 1
ATOM 1359 O O . ALA B 1 44 ? 10.312 -11.508 -5.754 1 96 44 ALA B O 1
ATOM 1360 N N . TRP B 1 45 ? 9.688 -13.094 -7.223 1 97.06 45 TRP B N 1
ATOM 1361 C CA . TRP B 1 45 ? 9.414 -14.086 -6.188 1 97.06 45 TRP B CA 1
ATOM 1362 C C . TRP B 1 45 ? 10.711 -14.578 -5.555 1 97.06 45 TRP B C 1
ATOM 1364 O O . TRP B 1 45 ? 10.75 -14.883 -4.363 1 97.06 45 TRP B O 1
ATOM 1374 N N . GLY B 1 46 ? 11.75 -14.625 -6.293 1 95.12 46 GLY B N 1
ATOM 1375 C CA . GLY B 1 46 ? 13.039 -15.07 -5.805 1 95.12 46 GLY B CA 1
ATOM 1376 C C . GLY B 1 46 ? 13.875 -13.953 -5.203 1 95.12 46 GLY B C 1
ATOM 1377 O O . GLY B 1 46 ? 14.953 -14.203 -4.66 1 95.12 46 GLY B O 1
ATOM 1378 N N . SER B 1 47 ? 13.422 -12.734 -5.234 1 94.19 47 SER B N 1
ATOM 1379 C CA . SER B 1 47 ? 14.188 -11.586 -4.762 1 94.19 47 SER B CA 1
ATOM 1380 C C . SER B 1 47 ? 13.391 -10.766 -3.756 1 94.19 47 SER B C 1
ATOM 1382 O O . SER B 1 47 ? 13.344 -11.102 -2.57 1 94.19 47 SER B O 1
ATOM 1384 N N . THR B 1 48 ? 12.57 -9.797 -4.234 1 94.81 48 THR B N 1
ATOM 1385 C CA . THR B 1 48 ? 11.922 -8.844 -3.342 1 94.81 48 THR B CA 1
ATOM 1386 C C . THR B 1 48 ? 10.945 -9.562 -2.412 1 94.81 48 THR B C 1
ATOM 1388 O O . THR B 1 48 ? 10.836 -9.219 -1.232 1 94.81 48 THR B O 1
ATOM 1391 N N . TRP B 1 49 ? 10.258 -10.531 -2.842 1 97.5 49 TRP B N 1
ATOM 1392 C CA . TRP B 1 49 ? 9.266 -11.234 -2.039 1 97.5 49 TRP B CA 1
ATOM 1393 C C . TRP B 1 49 ? 9.93 -12.094 -0.971 1 97.5 49 TRP B C 1
ATOM 1395 O O . TRP B 1 49 ? 9.266 -12.57 -0.047 1 97.5 49 TRP B O 1
ATOM 1405 N N . ARG B 1 50 ? 11.188 -12.281 -1.052 1 95.62 50 ARG B N 1
ATOM 1406 C CA . ARG B 1 50 ? 11.898 -13.086 -0.065 1 95.62 50 ARG B CA 1
ATOM 1407 C C . ARG B 1 50 ? 12.609 -12.203 0.953 1 95.62 50 ARG B C 1
ATOM 1409 O O . ARG B 1 50 ? 13.156 -12.703 1.938 1 95.62 50 ARG B O 1
ATOM 1416 N N . ARG B 1 51 ? 12.68 -10.961 0.681 1 94.88 51 ARG B N 1
ATOM 1417 C CA . ARG B 1 51 ? 13.375 -10.062 1.596 1 94.88 51 ARG B CA 1
ATOM 1418 C C . ARG B 1 51 ? 12.648 -9.969 2.934 1 94.88 51 ARG B C 1
ATOM 1420 O O . ARG B 1 51 ? 11.414 -10.039 2.982 1 94.88 51 ARG B O 1
ATOM 1427 N N . GLY B 1 52 ? 13.438 -9.742 3.924 1 94.31 52 GLY B N 1
ATOM 1428 C CA . GLY B 1 52 ? 12.867 -9.453 5.23 1 94.31 52 GLY B CA 1
ATOM 1429 C C . GLY B 1 52 ? 12.531 -7.984 5.422 1 94.31 52 GLY B C 1
ATOM 1430 O O . GLY B 1 52 ? 12.422 -7.234 4.449 1 94.31 52 GLY B O 1
ATOM 1431 N N . GLY B 1 53 ? 12.305 -7.566 6.754 1 94.44 53 GLY B N 1
ATOM 1432 C CA . GLY B 1 53 ? 11.992 -6.184 7.074 1 94.44 53 GLY B CA 1
ATOM 1433 C C . GLY B 1 53 ? 10.516 -5.941 7.293 1 94.44 53 GLY B C 1
ATOM 1434 O O . GLY B 1 53 ? 10.125 -5.129 8.141 1 94.44 53 GLY B O 1
ATOM 1435 N N . ILE B 1 54 ? 9.734 -6.551 6.402 1 96.38 54 ILE B N 1
ATOM 1436 C CA . ILE B 1 54 ? 8.297 -6.582 6.66 1 96.38 54 ILE B CA 1
ATOM 1437 C C . ILE B 1 54 ? 7.773 -8.008 6.508 1 96.38 54 ILE B C 1
ATOM 1439 O O . ILE B 1 54 ? 8.32 -8.797 5.73 1 96.38 54 ILE B O 1
ATOM 1443 N N . ASP B 1 55 ? 6.781 -8.336 7.309 1 97.75 55 ASP B N 1
ATOM 1444 C CA . ASP B 1 55 ? 6.223 -9.688 7.227 1 97.75 55 ASP B CA 1
ATOM 1445 C C . ASP B 1 55 ? 5.375 -9.852 5.969 1 97.75 55 ASP B C 1
ATOM 1447 O O . ASP B 1 55 ? 5.035 -8.867 5.309 1 97.75 55 ASP B O 1
ATOM 1451 N N . LEU B 1 56 ? 5.004 -11.078 5.633 1 98.25 56 LEU B N 1
ATOM 1452 C CA . LEU B 1 56 ? 4.316 -11.391 4.387 1 98.25 56 LEU B CA 1
ATOM 1453 C C . LEU B 1 56 ? 2.924 -10.773 4.359 1 98.25 56 LEU B C 1
ATOM 1455 O O . LEU B 1 56 ? 2.447 -10.352 3.303 1 98.25 56 LEU B O 1
ATOM 1459 N N . LYS B 1 57 ? 2.252 -10.773 5.5 1 98.56 57 LYS B N 1
ATOM 1460 C CA . LYS B 1 57 ? 0.92 -10.172 5.551 1 98.56 57 LYS B CA 1
ATOM 1461 C C . LYS B 1 57 ? 0.966 -8.695 5.18 1 98.56 57 LYS B C 1
ATOM 1463 O O . LYS B 1 57 ? 0.202 -8.242 4.324 1 98.56 57 LYS B O 1
ATOM 1468 N N . THR B 1 58 ? 1.893 -7.965 5.789 1 98.69 58 THR B N 1
ATOM 1469 C CA . THR B 1 58 ? 2.043 -6.539 5.508 1 98.69 58 THR B CA 1
ATOM 1470 C C . THR B 1 58 ? 2.459 -6.32 4.055 1 98.69 58 THR B C 1
ATOM 1472 O O . THR B 1 58 ? 1.943 -5.422 3.385 1 98.69 58 THR B O 1
ATOM 1475 N N . ARG B 1 59 ? 3.371 -7.141 3.588 1 98.81 59 ARG B N 1
ATOM 1476 C CA . ARG B 1 59 ? 3.807 -7.031 2.199 1 98.81 59 ARG B CA 1
ATOM 1477 C C . ARG B 1 59 ? 2.639 -7.23 1.24 1 98.81 59 ARG B C 1
ATOM 1479 O O . ARG B 1 59 ? 2.494 -6.492 0.264 1 98.81 59 ARG B O 1
ATOM 1486 N N . SER B 1 60 ? 1.813 -8.188 1.512 1 98.88 60 SER B N 1
ATOM 1487 C CA . SER B 1 60 ? 0.643 -8.453 0.681 1 98.88 60 SER B CA 1
ATOM 1488 C C . SER B 1 60 ? -0.339 -7.289 0.725 1 98.88 60 SER B C 1
ATOM 1490 O O . SER B 1 60 ? -0.901 -6.902 -0.302 1 98.88 60 SER B O 1
ATOM 1492 N N . LEU B 1 61 ? -0.555 -6.75 1.918 1 98.88 61 LEU B N 1
ATOM 1493 C CA . LEU B 1 61 ? -1.464 -5.617 2.035 1 98.88 61 LEU B CA 1
ATOM 1494 C C . LEU B 1 61 ? -0.944 -4.418 1.245 1 98.88 61 LEU B C 1
ATOM 1496 O O . LEU B 1 61 ? -1.715 -3.732 0.572 1 98.88 61 LEU B O 1
ATOM 1500 N N . CYS B 1 62 ? 0.335 -4.16 1.293 1 98.88 62 CYS B N 1
ATOM 1501 C CA . CYS B 1 62 ? 0.939 -3.088 0.509 1 98.88 62 CYS B CA 1
ATOM 1502 C C . CYS B 1 62 ? 0.793 -3.355 -0.984 1 98.88 62 CYS B C 1
ATOM 1504 O O . CYS B 1 62 ? 0.581 -2.43 -1.769 1 98.88 62 CYS B O 1
ATOM 1506 N N . THR B 1 63 ? 0.966 -4.613 -1.394 1 98.88 63 THR B N 1
ATOM 1507 C CA . THR B 1 63 ? 0.774 -4.984 -2.791 1 98.88 63 THR B CA 1
ATOM 1508 C C . THR B 1 63 ? -0.648 -4.672 -3.244 1 98.88 63 THR B C 1
ATOM 1510 O O . THR B 1 63 ? -0.848 -4.047 -4.289 1 98.88 63 THR B O 1
ATOM 1513 N N . CYS B 1 64 ? -1.619 -5.055 -2.393 1 98.94 64 CYS B N 1
ATOM 1514 C CA . CYS B 1 64 ? -3.014 -4.77 -2.709 1 98.94 64 CYS B CA 1
ATOM 1515 C C . CYS B 1 64 ? -3.252 -3.27 -2.816 1 98.94 64 CYS B C 1
ATOM 1517 O O . CYS B 1 64 ? -3.979 -2.812 -3.701 1 98.94 64 CYS B O 1
ATOM 1519 N N . ALA B 1 65 ? -2.654 -2.543 -1.92 1 98.88 65 ALA B N 1
ATOM 1520 C CA . ALA B 1 65 ? -2.768 -1.087 -1.945 1 98.88 65 ALA B CA 1
ATOM 1521 C C . ALA B 1 65 ? -2.258 -0.519 -3.268 1 98.88 65 ALA B C 1
ATOM 1523 O O . ALA B 1 65 ? -2.928 0.304 -3.896 1 98.88 65 ALA B O 1
ATOM 1524 N N . MET B 1 66 ? -1.094 -0.951 -3.707 1 98.88 66 MET B N 1
ATOM 1525 C CA . MET B 1 66 ? -0.511 -0.462 -4.953 1 98.88 66 MET B CA 1
ATOM 1526 C C . MET B 1 66 ? -1.394 -0.821 -6.145 1 98.88 66 MET B C 1
ATOM 1528 O O . MET B 1 66 ? -1.654 0.021 -7.004 1 98.88 66 MET B O 1
ATOM 1532 N N . LEU B 1 67 ? -1.825 -2.027 -6.184 1 98.88 67 LEU B N 1
ATOM 1533 C CA . LEU B 1 67 ? -2.6 -2.514 -7.32 1 98.88 67 LEU B CA 1
ATOM 1534 C C . LEU B 1 67 ? -3.949 -1.81 -7.398 1 98.88 67 LEU B C 1
ATOM 1536 O O . LEU B 1 67 ? -4.43 -1.501 -8.492 1 98.88 67 LEU B O 1
ATOM 1540 N N . ALA B 1 68 ? -4.578 -1.578 -6.246 1 98.81 68 ALA B N 1
ATOM 1541 C CA . ALA B 1 68 ? -5.82 -0.81 -6.223 1 98.81 68 ALA B CA 1
ATOM 1542 C C . ALA B 1 68 ? -5.598 0.608 -6.742 1 98.81 68 ALA B C 1
ATOM 1544 O O . ALA B 1 68 ? -6.367 1.101 -7.57 1 98.81 68 ALA B O 1
ATOM 1545 N N . ALA B 1 69 ? -4.59 1.207 -6.281 1 98.62 69 ALA B N 1
ATOM 1546 C CA . ALA B 1 69 ? -4.297 2.586 -6.66 1 98.62 69 ALA B CA 1
ATOM 1547 C C . ALA B 1 69 ? -4.008 2.693 -8.156 1 98.62 69 ALA B C 1
ATOM 1549 O O . ALA B 1 69 ? -4.352 3.693 -8.789 1 98.62 69 ALA B O 1
ATOM 1550 N N . LEU B 1 70 ? -3.395 1.688 -8.727 1 98.38 70 LEU B N 1
ATOM 1551 C CA . LEU B 1 70 ? -2.969 1.69 -10.117 1 98.38 70 LEU B CA 1
ATOM 1552 C C . LEU B 1 70 ? -4.09 1.202 -11.031 1 98.38 70 LEU B C 1
ATOM 1554 O O . LEU B 1 70 ? -3.969 1.266 -12.258 1 98.38 70 LEU B O 1
ATOM 1558 N N . GLY B 1 71 ? -5.137 0.633 -10.469 1 97.88 71 GLY B N 1
ATOM 1559 C CA . GLY B 1 71 ? -6.25 0.122 -11.258 1 97.88 71 GLY B CA 1
ATOM 1560 C C . GLY B 1 71 ? -5.934 -1.182 -11.961 1 97.88 71 GLY B C 1
ATOM 1561 O O . GLY B 1 71 ? -6.352 -1.394 -13.102 1 97.88 71 GLY B O 1
ATOM 1562 N N . ARG B 1 72 ? -5.109 -2.016 -11.312 1 97.69 72 ARG B N 1
ATOM 1563 C CA . ARG B 1 72 ? -4.758 -3.318 -11.867 1 97.69 72 ARG B CA 1
ATOM 1564 C C . ARG B 1 72 ? -5.668 -4.414 -11.32 1 97.69 72 ARG B C 1
ATOM 1566 O O . ARG B 1 72 ? -5.223 -5.277 -10.562 1 97.69 72 ARG B O 1
ATOM 1573 N N . GLY B 1 73 ? -6.852 -4.469 -11.789 1 96.69 73 GLY B N 1
ATOM 1574 C CA . GLY B 1 73 ? -7.918 -5.254 -11.195 1 96.69 73 GLY B CA 1
ATOM 1575 C C . GLY B 1 73 ? -7.688 -6.75 -11.297 1 96.69 73 GLY B C 1
ATOM 1576 O O . GLY B 1 73 ? -7.875 -7.48 -10.32 1 96.69 73 GLY B O 1
ATOM 1577 N N . HIS B 1 74 ? -7.344 -7.207 -12.445 1 95.56 74 HIS B N 1
ATOM 1578 C CA . HIS B 1 74 ? -7.113 -8.633 -12.633 1 95.56 74 HIS B CA 1
ATOM 1579 C C . HIS B 1 74 ? -5.996 -9.133 -11.719 1 95.56 74 HIS B C 1
ATOM 1581 O O . HIS B 1 74 ? -6.141 -10.172 -11.07 1 95.56 74 HIS B O 1
ATOM 1587 N N . GLU B 1 75 ? -4.902 -8.406 -11.656 1 97.62 75 GLU B N 1
ATOM 1588 C CA . GLU B 1 75 ? -3.799 -8.758 -10.766 1 97.62 75 GLU B CA 1
ATOM 1589 C C . GLU B 1 75 ? -4.211 -8.648 -9.305 1 97.62 75 GLU B C 1
ATOM 1591 O O . GLU B 1 75 ? -3.799 -9.461 -8.477 1 97.62 75 GLU B O 1
ATOM 1596 N N . LEU B 1 76 ? -5.039 -7.633 -9.023 1 98.69 76 LEU B N 1
ATOM 1597 C CA . LEU B 1 76 ? -5.48 -7.41 -7.656 1 98.69 76 LEU B CA 1
ATOM 1598 C C . LEU B 1 76 ? -6.215 -8.633 -7.113 1 98.69 76 LEU B C 1
ATOM 1600 O O . LEU B 1 76 ? -6.023 -9.016 -5.957 1 98.69 76 LEU B O 1
ATOM 1604 N N . LYS B 1 77 ? -7.012 -9.32 -7.922 1 98.38 77 LYS B N 1
ATOM 1605 C CA . LYS B 1 77 ? -7.734 -10.5 -7.465 1 98.38 77 LYS B CA 1
ATOM 1606 C C . LYS B 1 77 ? -6.773 -11.57 -6.953 1 98.38 77 LYS B C 1
ATOM 1608 O O . LYS B 1 77 ? -6.977 -12.133 -5.879 1 98.38 77 LYS B O 1
ATOM 1613 N N . GLY B 1 78 ? -5.746 -11.844 -7.699 1 97.81 78 GLY B N 1
ATOM 1614 C CA . GLY B 1 78 ? -4.75 -12.812 -7.27 1 97.81 78 GLY B CA 1
ATOM 1615 C C . GLY B 1 78 ? -4.059 -12.43 -5.977 1 97.81 78 GLY B C 1
ATOM 1616 O O . GLY B 1 78 ? -3.816 -13.273 -5.117 1 97.81 78 GLY B O 1
ATOM 1617 N N . HIS B 1 79 ? -3.771 -11.195 -5.809 1 98.75 79 HIS B N 1
ATOM 1618 C CA . HIS B 1 79 ? -3.016 -10.758 -4.637 1 98.75 79 HIS B CA 1
ATOM 1619 C C . HIS B 1 79 ? -3.924 -10.594 -3.426 1 98.75 79 HIS B C 1
ATOM 1621 O O . HIS B 1 79 ? -3.455 -10.602 -2.285 1 98.75 79 HIS B O 1
ATOM 1627 N N . ILE B 1 80 ? -5.223 -10.414 -3.625 1 98.75 80 ILE B N 1
ATOM 1628 C CA . ILE B 1 80 ? -6.152 -10.523 -2.506 1 98.75 80 ILE B CA 1
ATOM 1629 C C . ILE B 1 80 ? -6.137 -11.945 -1.956 1 98.75 80 ILE B C 1
ATOM 1631 O O . ILE B 1 80 ? -6.047 -12.148 -0.742 1 98.75 80 ILE B O 1
ATOM 1635 N N . ARG B 1 81 ? -6.184 -12.961 -2.826 1 98.44 81 ARG B N 1
ATOM 1636 C CA . ARG B 1 81 ? -6.035 -14.344 -2.385 1 98.44 81 ARG B CA 1
ATOM 1637 C C . ARG B 1 81 ? -4.703 -14.547 -1.67 1 98.44 81 ARG B C 1
ATOM 1639 O O . ARG B 1 81 ? -4.645 -15.227 -0.64 1 98.44 81 ARG B O 1
ATOM 1646 N N . GLY B 1 82 ? -3.664 -13.977 -2.256 1 98.44 82 GLY B N 1
ATOM 1647 C CA . GLY B 1 82 ? -2.352 -14.055 -1.633 1 98.44 82 GLY B CA 1
ATOM 1648 C C . GLY B 1 82 ? -2.32 -13.461 -0.238 1 98.44 82 GLY B C 1
ATOM 1649 O O . GLY B 1 82 ? -1.697 -14.023 0.667 1 98.44 82 GLY B O 1
ATOM 1650 N N . ALA B 1 83 ? -2.98 -12.289 -0.105 1 98.75 83 ALA B N 1
ATOM 1651 C CA . ALA B 1 83 ? -3.055 -11.648 1.205 1 98.75 83 ALA B CA 1
ATOM 1652 C C . ALA B 1 83 ? -3.764 -12.547 2.215 1 98.75 83 ALA B C 1
ATOM 1654 O O . ALA B 1 83 ? -3.322 -12.672 3.359 1 98.75 83 ALA B O 1
ATOM 1655 N N . LEU B 1 84 ? -4.836 -13.148 1.817 1 98.38 84 LEU B N 1
ATOM 1656 C CA . LEU B 1 84 ? -5.551 -14.094 2.668 1 98.38 84 LEU B CA 1
ATOM 1657 C C . LEU B 1 84 ? -4.656 -15.266 3.049 1 98.38 84 LEU B C 1
ATOM 1659 O O . LEU B 1 84 ? -4.598 -15.648 4.219 1 98.38 84 LEU B O 1
ATOM 1663 N N . ASN B 1 85 ? -3.922 -15.812 2.121 1 98.06 85 ASN B N 1
ATOM 1664 C CA . ASN B 1 85 ? -3.002 -16.922 2.367 1 98.06 85 ASN B CA 1
ATOM 1665 C C . ASN B 1 85 ? -1.921 -16.531 3.373 1 98.06 85 ASN B C 1
ATOM 1667 O O . ASN B 1 85 ? -1.439 -17.391 4.125 1 98.06 85 ASN B O 1
ATOM 1671 N N . ASN B 1 86 ? -1.608 -15.25 3.367 1 98.25 86 ASN B N 1
ATOM 1672 C CA . ASN B 1 86 ? -0.548 -14.766 4.246 1 98.25 86 ASN B CA 1
ATOM 1673 C C . ASN B 1 86 ? -1.103 -14.305 5.59 1 98.25 86 ASN B C 1
ATOM 1675 O O . ASN B 1 86 ? -0.384 -13.695 6.387 1 98.25 86 ASN B O 1
ATOM 1679 N N . GLY B 1 87 ? -2.422 -14.484 5.805 1 98 87 GLY B N 1
ATOM 1680 C CA . GLY B 1 87 ? -2.971 -14.273 7.137 1 98 87 GLY B CA 1
ATOM 1681 C C . GLY B 1 87 ? -3.756 -12.984 7.262 1 98 87 GLY B C 1
ATOM 1682 O O . GLY B 1 87 ? -4.254 -12.656 8.344 1 98 87 GLY B O 1
ATOM 1683 N N .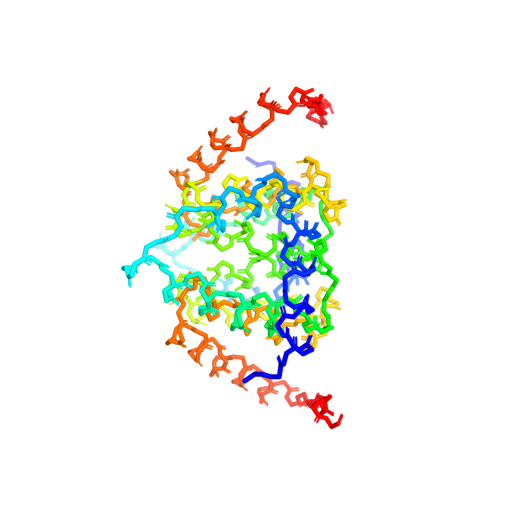 ALA B 1 88 ? -3.818 -12.219 6.215 1 98.19 88 ALA B N 1
ATOM 1684 C CA . ALA B 1 88 ? -4.656 -11.023 6.281 1 98.19 88 ALA B CA 1
ATOM 1685 C C . ALA B 1 88 ? -6.133 -11.398 6.41 1 98.19 88 ALA B C 1
ATOM 1687 O O . ALA B 1 88 ? -6.594 -12.359 5.789 1 98.19 88 ALA B O 1
ATOM 1688 N N . SER B 1 89 ? -6.863 -10.609 7.199 1 97.69 89 SER B N 1
ATOM 1689 C CA . SER B 1 89 ? -8.312 -10.789 7.285 1 97.69 89 SER B CA 1
ATOM 1690 C C . SER B 1 89 ? -9.031 -10 6.199 1 97.69 89 SER B C 1
ATOM 1692 O O . SER B 1 89 ? -8.469 -9.07 5.617 1 97.69 89 SER B O 1
ATOM 1694 N N . LEU B 1 90 ? -10.312 -10.336 5.988 1 97.44 90 LEU B N 1
ATOM 1695 C CA . LEU B 1 90 ? -11.133 -9.594 5.039 1 97.44 90 LEU B CA 1
ATOM 1696 C C . LEU B 1 90 ? -11.297 -8.141 5.492 1 97.44 90 LEU B C 1
ATOM 1698 O O . LEU B 1 90 ? -11.375 -7.234 4.66 1 97.44 90 LEU B O 1
ATOM 1702 N N . VAL B 1 91 ? -11.352 -7.949 6.773 1 97.38 91 VAL B N 1
ATOM 1703 C CA . VAL B 1 91 ? -11.492 -6.602 7.312 1 97.38 91 VAL B CA 1
ATOM 1704 C C . VAL B 1 91 ? -10.25 -5.781 6.977 1 97.38 91 VAL B C 1
ATOM 1706 O O . VAL B 1 91 ? -10.352 -4.629 6.551 1 97.38 91 VAL B O 1
ATOM 1709 N N . GLU B 1 92 ? -9.07 -6.363 7.168 1 98 92 GLU B N 1
ATOM 1710 C CA . GLU B 1 92 ? -7.84 -5.656 6.832 1 98 92 GLU B CA 1
ATOM 1711 C C . GLU B 1 92 ? -7.793 -5.297 5.352 1 98 92 GLU B C 1
ATOM 1713 O O . GLU B 1 92 ? -7.445 -4.172 4.992 1 98 92 GLU B O 1
ATOM 1718 N N . ILE B 1 93 ? -8.133 -6.258 4.523 1 98.69 93 ILE B N 1
ATOM 1719 C CA . ILE B 1 93 ? -8.133 -6.031 3.082 1 98.69 93 ILE B CA 1
ATOM 1720 C C . ILE B 1 93 ? -9.156 -4.953 2.729 1 98.69 93 ILE B C 1
ATOM 1722 O O . ILE B 1 93 ? -8.859 -4.043 1.947 1 98.69 93 ILE B O 1
ATOM 1726 N N . ARG B 1 94 ? -10.336 -5 3.289 1 98.12 94 ARG B N 1
ATOM 1727 C CA . ARG B 1 94 ? -11.375 -4 3.07 1 98.12 94 ARG B CA 1
ATOM 1728 C C . ARG B 1 94 ? -10.875 -2.604 3.428 1 98.12 94 ARG B C 1
ATOM 1730 O O . ARG B 1 94 ? -11.086 -1.652 2.67 1 98.12 94 ARG B O 1
ATOM 1737 N N . GLU B 1 95 ? -10.281 -2.504 4.531 1 98 95 GLU B N 1
ATOM 1738 C CA . GLU B 1 95 ? -9.82 -1.195 4.988 1 98 95 GLU B CA 1
ATOM 1739 C C . GLU B 1 95 ? -8.758 -0.63 4.051 1 98 95 GLU B C 1
ATOM 1741 O O . GLU B 1 95 ? -8.711 0.578 3.811 1 98 95 GLU B O 1
ATOM 1746 N N . VAL B 1 96 ? -7.875 -1.48 3.572 1 98.69 96 VAL B N 1
ATOM 1747 C CA . VAL B 1 96 ? -6.863 -1.039 2.617 1 98.69 96 VAL B CA 1
ATOM 1748 C C . VAL B 1 96 ? -7.539 -0.543 1.341 1 98.69 96 VAL B C 1
ATOM 1750 O O . VAL B 1 96 ? -7.195 0.522 0.823 1 98.69 96 VAL B O 1
ATOM 1753 N N . LEU B 1 97 ? -8.492 -1.287 0.848 1 98.69 97 LEU B N 1
ATOM 1754 C CA . LEU B 1 97 ? -9.164 -0.912 -0.394 1 98.69 97 LEU B CA 1
ATOM 1755 C C . LEU B 1 97 ? -9.992 0.35 -0.202 1 98.69 97 LEU B C 1
ATOM 1757 O O . LEU B 1 97 ? -10.039 1.212 -1.082 1 98.69 97 LEU B O 1
ATOM 1761 N N . LEU B 1 98 ? -10.633 0.461 0.914 1 97.88 98 LEU B N 1
ATOM 1762 C CA . LEU B 1 98 ? -11.383 1.673 1.226 1 97.88 98 LEU B CA 1
ATOM 1763 C C . LEU B 1 98 ? -10.461 2.883 1.298 1 97.88 98 LEU B C 1
ATOM 1765 O O . LEU B 1 98 ? -10.805 3.961 0.81 1 97.88 98 LEU B O 1
ATOM 1769 N N . HIS B 1 99 ? -9.312 2.662 1.898 1 98.06 99 HIS B N 1
ATOM 1770 C CA . HIS B 1 99 ? -8.32 3.717 2.061 1 98.06 99 HIS B CA 1
ATOM 1771 C C . HIS B 1 99 ? -7.852 4.242 0.709 1 98.06 99 HIS B C 1
ATOM 1773 O O . HIS B 1 99 ? -7.496 5.418 0.585 1 98.06 99 HIS B O 1
ATOM 1779 N N . SER B 1 100 ? -7.902 3.418 -0.326 1 98.44 100 SER B N 1
ATOM 1780 C CA . SER B 1 100 ? -7.441 3.818 -1.652 1 98.44 100 SER B CA 1
ATOM 1781 C C . SER B 1 100 ? -8.336 4.902 -2.244 1 98.44 100 SER B C 1
ATOM 1783 O O . SER B 1 100 ? -7.918 5.637 -3.143 1 98.44 100 SER B O 1
ATOM 1785 N N . ALA B 1 101 ? -9.594 5.055 -1.768 1 98.06 101 ALA B N 1
ATOM 1786 C CA . ALA B 1 101 ? -10.484 6.117 -2.236 1 98.06 101 ALA B CA 1
ATOM 1787 C C . ALA B 1 101 ? -9.852 7.488 -2.025 1 98.06 101 ALA B C 1
ATOM 1789 O O . ALA B 1 101 ? -10.047 8.398 -2.838 1 98.06 101 ALA B O 1
ATOM 1790 N N . LEU B 1 102 ? -9.109 7.613 -0.974 1 97.69 102 LEU B N 1
ATOM 1791 C CA . LEU B 1 102 ? -8.516 8.891 -0.61 1 97.69 102 LEU B CA 1
ATOM 1792 C C . LEU B 1 102 ? -7.344 9.227 -1.532 1 97.69 102 LEU B C 1
ATOM 1794 O O . LEU B 1 102 ? -7.141 10.391 -1.889 1 97.69 102 LEU B O 1
ATOM 1798 N N . TYR B 1 103 ? -6.645 8.25 -1.967 1 97.94 103 TYR B N 1
ATOM 1799 C CA . TYR B 1 103 ? -5.359 8.531 -2.594 1 97.94 103 TYR B CA 1
ATOM 1800 C C . TYR B 1 103 ? -5.402 8.234 -4.086 1 97.94 103 TYR B C 1
ATOM 1802 O O . TYR B 1 103 ? -4.617 8.789 -4.859 1 97.94 103 TYR B O 1
ATOM 1810 N N . ALA B 1 104 ? -6.375 7.379 -4.504 1 98.06 104 ALA B N 1
ATOM 1811 C CA . ALA B 1 104 ? -6.457 7.02 -5.918 1 98.06 104 ALA B CA 1
ATOM 1812 C C . ALA B 1 104 ? -7.828 7.371 -6.496 1 98.06 104 ALA B C 1
ATOM 1814 O O . ALA B 1 104 ? -8.055 7.227 -7.695 1 98.06 104 ALA B O 1
ATOM 1815 N N . GLY B 1 105 ? -8.75 7.836 -5.617 1 97.44 105 GLY B N 1
ATOM 1816 C CA . GLY B 1 105 ? -10.055 8.273 -6.07 1 97.44 105 GLY B CA 1
ATOM 1817 C C . GLY B 1 105 ? -11.125 7.203 -5.918 1 97.44 105 GLY B C 1
ATOM 1818 O O . GLY B 1 105 ? -10.82 6.012 -5.879 1 97.44 105 GLY B O 1
ATOM 1819 N N . ALA B 1 106 ? -12.375 7.656 -5.93 1 97.38 106 ALA B N 1
ATOM 1820 C CA . ALA B 1 106 ? -13.531 6.793 -5.703 1 97.38 106 ALA B CA 1
ATOM 1821 C C . ALA B 1 106 ? -13.648 5.73 -6.793 1 97.38 106 ALA B C 1
ATOM 1823 O O . ALA B 1 106 ? -13.906 4.559 -6.5 1 97.38 106 ALA B O 1
ATOM 1824 N N . PRO B 1 107 ? -13.422 6.039 -8.047 1 97.69 107 PRO B N 1
ATOM 1825 C CA . PRO B 1 107 ? -13.547 4.992 -9.062 1 97.69 107 PRO B CA 1
ATOM 1826 C C . PRO B 1 107 ? -12.578 3.836 -8.836 1 97.69 107 PRO B C 1
ATOM 1828 O O . PRO B 1 107 ? -12.945 2.672 -9.016 1 97.69 107 PRO B O 1
ATOM 1831 N N . ALA B 1 108 ? -11.344 4.164 -8.43 1 97.38 108 ALA B N 1
ATOM 1832 C CA . ALA B 1 108 ? -10.352 3.121 -8.172 1 97.38 108 ALA B CA 1
ATOM 1833 C C . ALA B 1 108 ? -10.805 2.217 -7.027 1 97.38 108 ALA B C 1
ATOM 1835 O O . ALA B 1 108 ? -10.711 0.991 -7.121 1 97.38 108 ALA B O 1
ATOM 1836 N N . ALA B 1 109 ? -11.289 2.83 -6.016 1 98.19 109 ALA B N 1
ATOM 1837 C CA . ALA B 1 109 ? -11.742 2.064 -4.855 1 98.19 109 ALA B CA 1
ATOM 1838 C C . ALA B 1 109 ? -12.945 1.193 -5.207 1 98.19 109 ALA B C 1
ATOM 1840 O O . ALA B 1 109 ? -13 0.02 -4.832 1 98.19 109 ALA B O 1
ATOM 1841 N N . VAL B 1 110 ? -13.883 1.751 -5.875 1 98.31 110 VAL B N 1
ATOM 1842 C CA . VAL B 1 110 ? -15.086 1.02 -6.25 1 98.31 110 VAL B CA 1
ATOM 1843 C C . VAL B 1 110 ? -14.711 -0.19 -7.105 1 98.31 110 VAL B C 1
ATOM 1845 O O . VAL B 1 110 ? -15.211 -1.296 -6.875 1 98.31 110 VAL B O 1
ATOM 1848 N N . GLU B 1 111 ? -13.859 0.017 -8.023 1 98.12 111 GLU B N 1
ATOM 1849 C CA . GLU B 1 111 ? -13.398 -1.09 -8.852 1 98.12 111 GLU B CA 1
ATOM 1850 C C . GLU B 1 111 ? -12.688 -2.15 -8.016 1 98.12 111 GLU B C 1
ATOM 1852 O O . GLU B 1 111 ? -12.891 -3.35 -8.219 1 98.12 111 GLU B O 1
ATOM 1857 N N . ALA B 1 112 ? -11.828 -1.701 -7.164 1 98.62 112 ALA B N 1
ATOM 1858 C CA . ALA B 1 112 ? -11.125 -2.631 -6.285 1 98.62 112 ALA B CA 1
ATOM 1859 C C . ALA B 1 112 ? -12.109 -3.469 -5.473 1 98.62 112 ALA B C 1
ATOM 1861 O O . ALA B 1 112 ? -11.914 -4.676 -5.301 1 98.62 112 ALA B O 1
ATOM 1862 N N . PHE B 1 113 ? -13.164 -2.844 -4.984 1 98.5 113 PHE B N 1
ATOM 1863 C CA . PHE B 1 113 ? -14.172 -3.557 -4.215 1 98.5 113 PHE B CA 1
ATOM 1864 C C . PHE B 1 113 ? -14.906 -4.57 -5.086 1 98.5 113 PHE B C 1
ATOM 1866 O O . PHE B 1 113 ? -15.25 -5.66 -4.625 1 98.5 113 PHE B O 1
ATOM 1873 N N . ARG B 1 114 ? -15.164 -4.211 -6.27 1 98.25 114 ARG B N 1
ATOM 1874 C CA . ARG B 1 114 ? -15.789 -5.156 -7.188 1 98.25 114 ARG B CA 1
ATOM 1875 C C . ARG B 1 114 ? -14.922 -6.398 -7.375 1 98.25 114 ARG B C 1
ATOM 1877 O O . ARG B 1 114 ? -15.422 -7.523 -7.332 1 98.25 114 ARG B O 1
ATOM 1884 N N . HIS B 1 115 ? -13.688 -6.223 -7.59 1 98.38 115 HIS B N 1
ATOM 1885 C CA . HIS B 1 115 ? -12.758 -7.336 -7.75 1 98.38 115 HIS B CA 1
ATOM 1886 C C . HIS B 1 115 ? -12.664 -8.172 -6.477 1 98.38 115 HIS B C 1
ATOM 1888 O O . HIS B 1 115 ? -12.617 -9.398 -6.535 1 98.38 115 HIS B O 1
ATOM 1894 N N . ALA B 1 116 ? -12.578 -7.5 -5.355 1 98.44 116 ALA B N 1
ATOM 1895 C CA . ALA B 1 116 ? -12.555 -8.211 -4.082 1 98.44 116 ALA B CA 1
ATOM 1896 C C . ALA B 1 116 ? -13.805 -9.078 -3.914 1 98.44 116 ALA B C 1
ATOM 1898 O O . ALA B 1 116 ? -13.719 -10.203 -3.426 1 98.44 116 ALA B O 1
ATOM 1899 N N . ARG B 1 117 ? -14.938 -8.508 -4.332 1 97.94 117 ARG B N 1
ATOM 1900 C CA . ARG B 1 117 ? -16.188 -9.258 -4.238 1 97.94 117 ARG B CA 1
ATOM 1901 C C . ARG B 1 117 ? -16.125 -10.539 -5.055 1 97.94 117 ARG B C 1
ATOM 1903 O O . ARG B 1 117 ? -16.609 -11.586 -4.617 1 97.94 117 ARG B O 1
ATOM 1910 N N . GLU B 1 118 ? -15.57 -10.492 -6.16 1 98 118 GLU B N 1
ATOM 1911 C CA . GLU B 1 118 ? -15.406 -11.688 -6.988 1 98 118 GLU B CA 1
ATOM 1912 C C . GLU B 1 118 ? -14.586 -12.75 -6.27 1 98 118 GLU B C 1
ATOM 1914 O O . GLU B 1 118 ? -14.891 -13.938 -6.348 1 98 118 GLU B O 1
ATOM 1919 N N . VAL B 1 119 ? -13.531 -12.352 -5.605 1 98 119 VAL B N 1
ATOM 1920 C CA . VAL B 1 119 ? -12.68 -13.281 -4.871 1 98 119 VAL B CA 1
ATOM 1921 C C . VAL B 1 119 ? -13.461 -13.883 -3.703 1 98 119 VAL B C 1
ATOM 1923 O O . VAL B 1 119 ? -13.422 -15.094 -3.477 1 98 119 VAL B O 1
ATOM 1926 N N . ILE B 1 120 ? -14.172 -13.055 -2.967 1 97.69 120 ILE B N 1
ATOM 1927 C CA . ILE B 1 120 ? -14.953 -13.469 -1.81 1 97.69 120 ILE B CA 1
ATOM 1928 C C . ILE B 1 120 ? -15.984 -14.516 -2.236 1 97.69 120 ILE B C 1
ATOM 1930 O O . ILE B 1 120 ? -16.125 -15.555 -1.589 1 97.69 120 ILE B O 1
ATOM 1934 N N . ASP B 1 121 ? -16.656 -14.227 -3.299 1 97.81 121 ASP B N 1
ATOM 1935 C CA . ASP B 1 121 ? -17.672 -15.133 -3.818 1 97.81 121 ASP B CA 1
ATOM 1936 C C . ASP B 1 121 ? -17.047 -16.453 -4.262 1 97.81 121 ASP B C 1
ATOM 1938 O O . ASP B 1 121 ? -17.562 -17.531 -3.939 1 97.81 121 ASP B O 1
ATOM 1942 N N . ALA B 1 122 ? -15.969 -16.406 -5 1 96.94 122 ALA B N 1
ATOM 1943 C CA . ALA B 1 122 ? -15.312 -17.594 -5.531 1 96.94 122 ALA B CA 1
ATOM 1944 C C . ALA B 1 122 ? -14.836 -18.5 -4.402 1 96.94 122 ALA B C 1
ATOM 1946 O O . ALA B 1 122 ? -14.852 -19.734 -4.539 1 96.94 122 ALA B O 1
ATOM 1947 N N . LEU B 1 123 ? -14.414 -17.922 -3.314 1 96.5 123 LEU B N 1
ATOM 1948 C CA . LEU B 1 123 ? -13.891 -18.703 -2.195 1 96.5 123 LEU B CA 1
ATOM 1949 C C . LEU B 1 123 ? -14.992 -18.984 -1.175 1 96.5 123 LEU B C 1
ATOM 1951 O O . LEU B 1 123 ? -14.734 -19.625 -0.149 1 96.5 123 LEU B O 1
ATOM 1955 N N . ALA B 1 124 ? -16.156 -18.469 -1.414 1 96.88 124 ALA B N 1
ATOM 1956 C CA . ALA B 1 124 ? -17.312 -18.656 -0.54 1 96.88 124 ALA B CA 1
ATOM 1957 C C . ALA B 1 124 ? -17 -18.219 0.886 1 96.88 124 ALA B C 1
ATOM 1959 O O . ALA B 1 124 ? -17.281 -18.938 1.844 1 96.88 124 ALA B O 1
ATOM 1960 N N . LEU B 1 125 ? -16.391 -17.094 0.982 1 96.25 125 LEU B N 1
ATOM 1961 C CA . LEU B 1 125 ? -16 -16.578 2.289 1 96.25 125 LEU B CA 1
ATOM 1962 C C . LEU B 1 125 ? -17.172 -15.906 2.982 1 96.25 125 LEU B C 1
ATOM 1964 O O . LEU B 1 125 ? -18 -15.273 2.328 1 96.25 125 LEU B O 1
ATOM 1968 N N . ASP B 1 126 ? -17.141 -15.984 4.324 1 93.5 126 ASP B N 1
ATOM 1969 C CA . ASP B 1 126 ? -18.078 -15.211 5.129 1 93.5 126 ASP B CA 1
ATOM 1970 C C . ASP B 1 126 ? -17.578 -13.789 5.363 1 93.5 126 ASP B C 1
ATOM 1972 O O . ASP B 1 126 ? -16.453 -13.594 5.816 1 93.5 126 ASP B O 1
ATOM 1976 N N . VAL B 1 127 ? -18.422 -12.891 5.109 1 89.81 127 VAL B N 1
ATOM 1977 C CA . VAL B 1 127 ? -18.031 -11.492 5.234 1 89.81 127 VAL B CA 1
ATOM 1978 C C . VAL B 1 127 ? -18.453 -10.961 6.605 1 89.81 127 VAL B C 1
ATOM 1980 O O . VAL B 1 127 ? -19.625 -10.992 6.957 1 89.81 127 VAL B O 1
ATOM 1983 N N . PRO B 1 128 ? -17.453 -10.492 7.309 1 86.88 128 PRO B N 1
ATOM 1984 C CA . PRO B 1 128 ? -17.828 -9.922 8.609 1 86.88 128 PRO B CA 1
ATOM 1985 C C . PRO B 1 128 ? -18.672 -8.664 8.484 1 86.88 128 PRO B C 1
ATOM 1987 O O . PRO B 1 128 ? -18.531 -7.902 7.523 1 86.88 128 PRO B O 1
ATOM 1990 N N . ASP B 1 129 ? -19.672 -8.422 9.32 1 79.62 129 ASP B N 1
ATOM 1991 C CA . ASP B 1 129 ? -20.484 -7.211 9.352 1 79.62 129 ASP B CA 1
ATOM 1992 C C . ASP B 1 129 ? -20.047 -6.297 10.5 1 79.62 129 ASP B C 1
ATOM 1994 O O . ASP B 1 129 ? -20.609 -6.359 11.594 1 79.62 129 ASP B O 1
ATOM 1998 N N . ASP B 1 130 ? -18.938 -5.715 10.445 1 63.84 130 ASP B N 1
ATOM 1999 C CA . ASP B 1 130 ? -18.453 -4.867 11.523 1 63.84 130 ASP B CA 1
ATOM 2000 C C . ASP B 1 130 ? -19.078 -3.477 11.461 1 63.84 130 ASP B C 1
ATOM 2002 O O . ASP B 1 130 ? -18.734 -2.592 12.242 1 63.84 130 ASP B O 1
ATOM 2006 N N . GLY B 1 131 ? -19.734 -3.109 10.43 1 54.09 131 GLY B N 1
ATOM 2007 C CA . GLY B 1 131 ? -20.516 -1.889 10.484 1 54.09 131 GLY B CA 1
ATOM 2008 C C . GLY B 1 131 ? -21.672 -1.964 11.469 1 54.09 131 GLY B C 1
ATOM 2009 O O . GLY B 1 131 ? -22.531 -1.083 11.5 1 54.09 131 GLY B O 1
ATOM 2010 N N . ALA B 1 132 ? -21.688 -3.143 12.023 1 36.75 132 ALA B N 1
ATOM 2011 C CA . ALA B 1 132 ? -22.828 -3.125 12.945 1 36.75 132 ALA B CA 1
ATOM 2012 C C . ALA B 1 132 ? -22.5 -2.312 14.203 1 36.75 132 ALA B C 1
ATOM 2014 O O . ALA B 1 132 ? -21.344 -2.256 14.625 1 36.75 132 ALA B O 1
#

Foldseek 3Di:
DDPVLLVQLLVQCCLQQNDVVSCVQPPPDDPVSVVVVSCCSRPPSSHPSPDDPDAQLVVLLVVLLVCLLVLVLVVNLRSLSSNVSSPDDPVSNLVSLVVSCVVRNDVSSVSNVVSPVVSCVVVVHDDDDVVD/DDPVLLVQLLVQCCLQQNDVVSCVQPPPDDPVSVVVVSCCSRDPSSPPSPDDPDAQLVVLLVVLLVCLLVLVLVVNLRSLSSNVSSPDDPVSSLVSLVVSCVVRNDVSSVSNVVSPVVSCVVVVHDDDDVVD

Secondary structure (DSSP, 8-state):
--HHHHHHHHHHHHHHH-HHHHHHHHTT--TTTHHHHHHIIIIIITTGGG--SS-HHHHHHHHHHHHHHHT-HHHHHHHHHHHHHTT--HHHHHHHHHHHHHHH-HHHHHHHHHHHHHHHHHTTPPPP-TT-/--HHHHHHHHHHHHHHH-HHHHHHHHTT--TTTHHHHHHIIIIIITTGGG--SS-HHHHHHHHHHHHHHHT-HHHHHHHHHHHHHTT--HHHHHHHHHHHHHHH-HHHHHHHHHHHHHHHHHTTPPPP-TT-

Sequence (264 aa):
MSEADREQGKARRTQVMGDAFVERAMSDLDGFSRPLQDWLNEHAWGSTWRRGGIDLKTRSLCTCAMLAALGRGHELKGHIRGALNNGASLVEIREVLLHSALYAGAPAAVEAFRHAREVIDALALDVPDDGAMSEADREQGKARRTQVMGDAFVERAMSDLDGFSRPLQDWLNEHAWGSTWRRGGIDLKTRSLCTCAMLAALGRGHELKGHIRGALNNGASLVEIREVLLHSALYAGAPAAVEAFRHAREVIDALALDVPDDGA

Organism: Burkholderia pseudomallei (strain K96243) (NCBI:txid272560)